Protein AF-0000000074070282 (afdb_homodimer)

InterPro domains:
  IPR000477 Reverse transcriptase domain [PF00078] (1-88)
  IPR000477 Reverse transcriptase domain [PS50878] (1-89)
  IPR043128 Reverse transcriptase/Diguanylate cyclase domain [G3DSA:3.30.70.270] (1-62)
  IPR043502 DNA/RNA polymerase superfamily [SSF56672] (2-105)

Structure (mmCIF, N/CA/C/O backbone):
data_AF-0000000074070282-model_v1
#
loop_
_entity.id
_entity.type
_entity.pdbx_description
1 polymer 'Reverse transcriptase domain-containing protein'
#
loop_
_atom_site.group_PDB
_atom_site.id
_atom_site.type_symbol
_atom_site.label_atom_id
_atom_site.label_alt_id
_atom_site.label_comp_id
_atom_site.label_asym_id
_atom_site.label_entity_id
_atom_site.label_seq_id
_atom_site.pdbx_PDB_ins_code
_atom_site.Cartn_x
_atom_site.Cartn_y
_atom_site.Cartn_z
_atom_site.occupancy
_atom_site.B_iso_or_equiv
_atom_site.auth_seq_id
_atom_site.auth_comp_id
_atom_site.auth_asym_id
_atom_site.auth_atom_id
_atom_site.pdbx_PDB_model_num
ATOM 1 N N . MET A 1 1 ? 4.207 -40.375 10.016 1 33.28 1 MET A N 1
ATOM 2 C CA . MET A 1 1 ? 5.234 -39.375 10.258 1 33.28 1 MET A CA 1
ATOM 3 C C . MET A 1 1 ? 5.164 -38.25 9.219 1 33.28 1 MET A C 1
ATOM 5 O O . MET A 1 1 ? 5.547 -37.125 9.492 1 33.28 1 MET A O 1
ATOM 9 N N . ASP A 1 2 ? 4.984 -38.656 7.871 1 38.5 2 ASP A N 1
ATOM 10 C CA . ASP A 1 2 ? 5.121 -37.812 6.688 1 38.5 2 ASP A CA 1
ATOM 11 C C . ASP A 1 2 ? 3.975 -36.812 6.594 1 38.5 2 ASP A C 1
ATOM 13 O O . ASP A 1 2 ? 4.055 -35.844 5.84 1 38.5 2 ASP A O 1
ATOM 17 N N . THR A 1 3 ? 2.803 -37.188 7.109 1 42.19 3 TH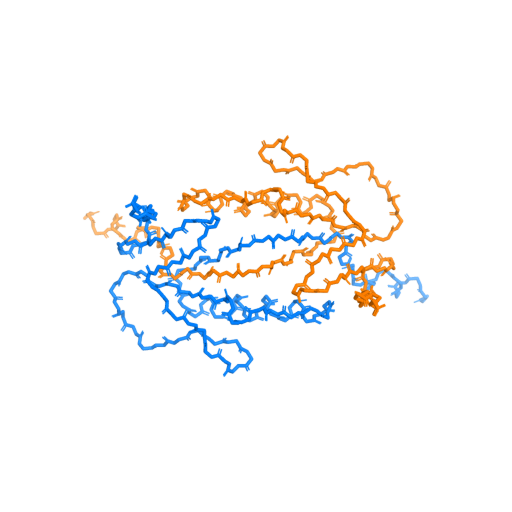R A N 1
ATOM 18 C CA . THR A 1 3 ? 1.557 -36.469 6.844 1 42.19 3 THR A CA 1
ATOM 19 C C . THR A 1 3 ? 1.577 -35.094 7.488 1 42.19 3 THR A C 1
ATOM 21 O O . THR A 1 3 ? 0.874 -34.188 7.039 1 42.19 3 THR A O 1
ATOM 24 N N . ILE A 1 4 ? 2.055 -35.062 8.789 1 41.38 4 ILE A N 1
ATOM 25 C CA . ILE A 1 4 ? 2.012 -33.875 9.602 1 41.38 4 ILE A CA 1
ATOM 26 C C . ILE A 1 4 ? 2.861 -32.781 8.953 1 41.38 4 ILE A C 1
ATOM 28 O O . ILE A 1 4 ? 2.684 -31.578 9.242 1 41.38 4 ILE A O 1
ATOM 32 N N . THR A 1 5 ? 4.066 -33.188 8.297 1 41.28 5 THR A N 1
ATOM 33 C CA . THR A 1 5 ? 5.016 -32.25 7.746 1 41.28 5 THR A CA 1
ATOM 34 C C . THR A 1 5 ? 4.363 -31.422 6.637 1 41.28 5 THR A C 1
ATOM 36 O O . THR A 1 5 ? 4.809 -30.312 6.336 1 41.28 5 THR A O 1
ATOM 39 N N . LYS A 1 6 ? 3.656 -32.125 5.758 1 41.97 6 LYS A N 1
ATOM 40 C CA . LYS A 1 6 ? 3.07 -31.438 4.602 1 41.97 6 LYS A CA 1
ATOM 41 C C . LYS A 1 6 ? 2.049 -30.391 5.035 1 41.97 6 LYS A C 1
ATOM 43 O O . LYS A 1 6 ? 1.551 -29.625 4.211 1 41.97 6 LYS A O 1
ATOM 48 N N . GLU A 1 7 ? 1.338 -30.547 6.152 1 40.44 7 GLU A N 1
ATOM 49 C CA . GLU A 1 7 ? 0.27 -29.672 6.621 1 40.44 7 GLU A CA 1
ATOM 50 C C . GLU A 1 7 ? 0.774 -28.234 6.816 1 40.44 7 GLU A C 1
ATOM 52 O O . GLU A 1 7 ? 0.029 -27.281 6.609 1 40.44 7 GLU A O 1
ATOM 57 N N . ILE A 1 8 ? 1.854 -28.156 7.785 1 40.97 8 ILE A N 1
ATOM 58 C CA . ILE A 1 8 ? 2.223 -26.812 8.203 1 40.97 8 ILE A CA 1
ATOM 59 C C . ILE A 1 8 ? 2.707 -26.016 6.988 1 40.97 8 ILE A C 1
ATOM 61 O O . ILE A 1 8 ? 3.891 -25.688 6.891 1 40.97 8 ILE A O 1
ATOM 65 N N . GLN A 1 9 ? 2.938 -26.594 5.879 1 40.31 9 GLN A N 1
ATOM 66 C CA . GLN A 1 9 ? 3.42 -25.781 4.762 1 40.31 9 GLN A CA 1
ATOM 67 C C . GLN A 1 9 ? 2.816 -24.391 4.793 1 40.31 9 GLN A C 1
ATOM 69 O O . GLN A 1 9 ? 1.594 -24.234 4.855 1 40.31 9 GLN A O 1
ATOM 74 N N . LYS A 1 10 ? 3.467 -23.469 5.465 1 47.03 10 LYS A N 1
ATOM 75 C CA . LYS A 1 10 ? 3.299 -22.031 5.598 1 47.03 10 LYS A CA 1
ATOM 76 C C . LYS A 1 10 ? 2.58 -21.438 4.387 1 47.03 10 LYS A C 1
ATOM 78 O O . LYS A 1 10 ? 2.994 -21.672 3.246 1 47.03 10 LYS A O 1
ATOM 83 N N . GLN A 1 11 ? 1.321 -21.453 4.484 1 51.38 11 GLN A N 1
ATOM 84 C CA . GLN A 1 11 ? 0.316 -21.062 3.502 1 51.38 11 GLN A CA 1
ATOM 85 C C . GLN A 1 11 ? 0.751 -19.812 2.738 1 51.38 11 GLN A C 1
ATOM 87 O O . GLN A 1 11 ? 1.01 -18.766 3.34 1 51.38 11 GLN A O 1
ATOM 92 N N . HIS A 1 12 ? 1.691 -20.016 1.828 1 59.25 12 HIS A N 1
ATOM 93 C CA . HIS A 1 12 ? 2.068 -19 0.845 1 59.25 12 HIS A CA 1
ATOM 94 C C . HIS A 1 12 ? 0.844 -18.266 0.312 1 59.25 12 HIS A C 1
ATOM 96 O O . HIS A 1 12 ? -0.248 -18.844 0.245 1 59.25 12 HIS A O 1
ATOM 102 N N . PRO A 1 13 ? 0.948 -17.016 0.299 1 62.97 13 PRO A N 1
ATOM 103 C CA . PRO A 1 13 ? -0.199 -16.281 -0.255 1 62.97 13 PRO A CA 1
ATOM 104 C C . PRO A 1 13 ? -0.722 -16.906 -1.547 1 62.97 13 PRO A C 1
ATOM 106 O O . PRO A 1 13 ? 0.045 -17.516 -2.299 1 62.97 13 PRO A O 1
ATOM 109 N N . ARG A 1 14 ? -1.925 -17.062 -1.612 1 78.81 14 ARG A N 1
ATOM 110 C CA . ARG A 1 14 ? -2.562 -17.562 -2.828 1 78.81 14 ARG A CA 1
ATOM 111 C C . ARG A 1 14 ? -3 -16.406 -3.727 1 78.81 14 ARG A C 1
ATOM 113 O O . ARG A 1 14 ? -3.236 -16.594 -4.922 1 78.81 14 ARG A O 1
ATOM 120 N N . THR A 1 15 ? -3.055 -15.234 -3.168 1 88.5 15 THR A N 1
ATOM 121 C CA . THR A 1 15 ? -3.555 -14.086 -3.914 1 88.5 15 THR A CA 1
ATOM 122 C C . THR A 1 15 ? -2.68 -12.859 -3.674 1 88.5 15 THR A C 1
ATOM 124 O O . THR A 1 15 ? -2.318 -12.562 -2.533 1 88.5 15 THR A O 1
ATOM 127 N N . LEU A 1 16 ? -2.285 -12.234 -4.742 1 91.12 16 LEU A N 1
ATOM 128 C CA . LEU A 1 16 ? -1.47 -11.023 -4.719 1 91.12 16 LEU A CA 1
ATOM 129 C C . LEU A 1 16 ? -2.203 -9.867 -5.379 1 91.12 16 LEU A C 1
ATOM 131 O O . LEU A 1 16 ? -2.795 -10.023 -6.449 1 91.12 16 LEU A O 1
ATOM 135 N N . LEU A 1 17 ? -2.246 -8.773 -4.738 1 92.25 17 LEU A N 1
ATOM 136 C CA . LEU A 1 17 ? -2.869 -7.566 -5.273 1 92.25 17 LEU A CA 1
ATOM 137 C C . LEU A 1 17 ? -1.832 -6.473 -5.5 1 92.25 17 LEU A C 1
ATOM 139 O O . LEU A 1 17 ? -0.992 -6.219 -4.633 1 92.25 17 LEU A O 1
ATOM 143 N N . PHE A 1 18 ? -1.895 -5.902 -6.652 1 92.25 18 PHE A N 1
ATOM 144 C CA . PHE A 1 18 ? -0.972 -4.844 -7.043 1 92.25 18 PHE A CA 1
ATOM 145 C C . PHE A 1 18 ? -1.718 -3.535 -7.27 1 92.25 18 PHE A C 1
ATOM 147 O O . PHE A 1 18 ? -2.73 -3.506 -7.973 1 92.25 18 PHE A O 1
ATOM 154 N N . ALA A 1 19 ? -1.33 -2.574 -6.617 1 91.38 19 ALA A N 1
ATOM 155 C CA . ALA A 1 19 ? -1.964 -1.268 -6.773 1 91.38 19 ALA A CA 1
ATOM 156 C C . ALA A 1 19 ? -0.919 -0.163 -6.902 1 91.38 19 ALA A C 1
ATOM 158 O O . ALA A 1 19 ? 0.234 -0.342 -6.5 1 91.38 19 ALA A O 1
ATOM 159 N N . ASP A 1 20 ? -1.489 0.918 -7.496 1 83.44 20 ASP A N 1
ATOM 160 C CA . ASP A 1 20 ? -0.669 2.123 -7.582 1 83.44 20 ASP A CA 1
ATOM 161 C C . ASP A 1 20 ? -0.98 3.082 -6.438 1 83.44 20 ASP A C 1
ATOM 163 O O . ASP A 1 20 ? -2.02 2.963 -5.785 1 83.44 20 ASP A O 1
ATOM 167 N N . ASP A 1 21 ? -0.158 3.928 -6.113 1 82.69 21 ASP A N 1
ATOM 168 C CA . ASP A 1 21 ? -0.312 5.016 -5.152 1 82.69 21 ASP A CA 1
ATOM 169 C C . ASP A 1 21 ? -0.845 4.5 -3.816 1 82.69 21 ASP A C 1
ATOM 171 O O . ASP A 1 21 ? -1.988 4.047 -3.732 1 82.69 21 ASP A O 1
ATOM 175 N N . VAL A 1 22 ? -0.125 4.25 -2.926 1 84.06 22 VAL A N 1
ATOM 176 C CA . VAL A 1 22 ? -0.547 3.762 -1.617 1 84.06 22 VAL A CA 1
ATOM 177 C C . VAL A 1 22 ? -0.252 4.812 -0.551 1 84.06 22 VAL A C 1
ATOM 179 O O . VAL A 1 22 ? 0.691 5.598 -0.687 1 84.06 22 VAL A O 1
ATOM 182 N N . MET A 1 23 ? -1.145 4.82 0.416 1 88.94 23 MET A N 1
ATOM 183 C CA . MET A 1 23 ? -0.959 5.734 1.538 1 88.94 23 MET A CA 1
ATOM 184 C C . MET A 1 23 ? -1.002 4.984 2.865 1 88.94 23 MET A C 1
ATOM 186 O O . MET A 1 23 ? -1.899 4.172 3.096 1 88.94 23 MET A O 1
ATOM 190 N N . LEU A 1 24 ? 0.002 5.148 3.668 1 89 24 LEU A N 1
ATOM 191 C CA . LEU A 1 24 ? 0.034 4.648 5.039 1 89 24 LEU A CA 1
ATOM 192 C C . LEU A 1 24 ? -0.052 5.793 6.039 1 89 24 LEU A C 1
ATOM 194 O O . LEU A 1 24 ? 0.562 6.844 5.84 1 89 24 LEU A O 1
ATOM 198 N N . ALA A 1 25 ? -0.875 5.625 6.953 1 89.75 25 ALA A N 1
ATOM 199 C CA . ALA A 1 25 ? -1.029 6.633 7.996 1 89.75 25 ALA A CA 1
ATOM 200 C C . ALA A 1 25 ? -0.743 6.047 9.375 1 89.75 25 ALA A C 1
ATOM 202 O O . ALA A 1 25 ? -1.125 4.91 9.664 1 89.75 25 ALA A O 1
ATOM 203 N N . SER A 1 26 ? -0.065 6.758 10.117 1 88.75 26 SER A N 1
ATOM 204 C CA . SER A 1 26 ? 0.263 6.312 11.461 1 88.75 26 SER A CA 1
ATOM 205 C C . SER A 1 26 ? 0.224 7.469 12.453 1 88.75 26 SER A C 1
ATOM 207 O O . SER A 1 26 ? 0.471 8.617 12.086 1 88.75 26 SER A O 1
ATOM 209 N N . GLU A 1 27 ? -0.022 7.129 13.672 1 84.88 27 GLU A N 1
ATOM 210 C CA . GLU A 1 27 ? -0.074 8.141 14.734 1 84.88 27 GLU A CA 1
ATOM 211 C C . GLU A 1 27 ? 1.326 8.602 15.125 1 84.88 27 GLU A C 1
ATOM 213 O O . GLU A 1 27 ? 1.5 9.711 15.633 1 84.88 27 GLU A O 1
ATOM 218 N N . SER A 1 28 ? 2.268 7.711 14.883 1 85 28 SER A N 1
ATOM 219 C CA . SER A 1 28 ? 3.641 8.055 15.234 1 85 28 SER A CA 1
ATOM 220 C C . SER A 1 28 ? 4.602 7.727 14.102 1 85 28 SER A C 1
ATOM 222 O O . SER A 1 28 ? 4.391 6.766 13.359 1 85 28 SER A O 1
ATOM 224 N N . ARG A 1 29 ? 5.621 8.492 14.086 1 87.5 29 ARG A N 1
ATOM 225 C CA . ARG A 1 29 ? 6.66 8.266 13.086 1 87.5 29 ARG A CA 1
ATOM 226 C C . ARG A 1 29 ? 7.316 6.902 13.273 1 87.5 29 ARG A C 1
ATOM 228 O O . ARG A 1 29 ? 7.617 6.215 12.297 1 87.5 29 ARG A O 1
ATOM 235 N N . ASP A 1 30 ? 7.52 6.527 14.523 1 88.81 30 ASP A N 1
ATOM 236 C CA . ASP A 1 30 ? 8.156 5.25 14.836 1 88.81 30 ASP A CA 1
ATOM 237 C C . ASP A 1 30 ? 7.324 4.082 14.305 1 88.81 30 ASP A C 1
ATOM 239 O O . ASP A 1 30 ? 7.875 3.121 13.766 1 88.81 30 ASP A O 1
ATOM 243 N N . ASP A 1 31 ? 6.062 4.242 14.492 1 90.62 31 ASP A N 1
ATOM 244 C CA . ASP A 1 31 ? 5.176 3.197 13.992 1 90.62 31 ASP A CA 1
ATOM 245 C C . ASP A 1 31 ? 5.203 3.135 12.469 1 90.62 31 ASP A C 1
ATOM 247 O O . ASP A 1 31 ? 5.199 2.049 11.891 1 90.62 31 ASP A O 1
ATOM 251 N N . LEU A 1 32 ? 5.223 4.258 11.906 1 91.88 32 LEU A N 1
ATOM 252 C CA . LEU A 1 32 ? 5.277 4.297 10.445 1 91.88 32 LEU A CA 1
ATOM 253 C C . LEU A 1 32 ? 6.598 3.721 9.938 1 91.88 32 LEU A C 1
ATOM 255 O O . LEU A 1 32 ? 6.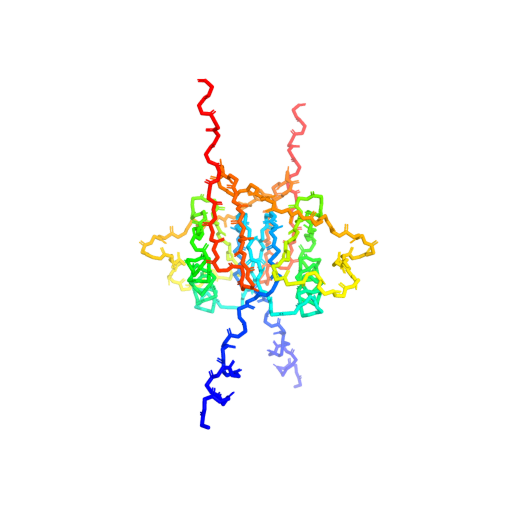621 3.008 8.93 1 91.88 32 LEU A O 1
ATOM 259 N N . GLN A 1 33 ? 7.66 3.988 10.609 1 93.81 33 GLN A N 1
ATOM 260 C CA . GLN A 1 33 ? 8.969 3.434 10.297 1 93.81 33 GLN A CA 1
ATOM 261 C C . GLN A 1 33 ? 8.938 1.907 10.281 1 93.81 33 GLN A C 1
ATOM 263 O O . GLN A 1 33 ? 9.445 1.278 9.352 1 93.81 33 GLN A O 1
ATOM 268 N N . LYS A 1 34 ? 8.281 1.358 11.25 1 94.06 34 LYS A N 1
ATOM 269 C CA . LYS A 1 34 ? 8.164 -0.094 11.344 1 94.06 34 LYS A CA 1
ATOM 270 C C . LYS A 1 34 ? 7.309 -0.651 10.211 1 94.06 34 LYS A C 1
ATOM 272 O O . LYS A 1 34 ? 7.633 -1.688 9.633 1 94.06 34 LYS A O 1
ATOM 277 N N . GLN A 1 35 ? 6.266 0.06 9.969 1 91.5 35 GLN A N 1
ATOM 278 C CA . GLN A 1 35 ? 5.336 -0.408 8.953 1 91.5 35 GLN A CA 1
ATOM 279 C C . GLN A 1 35 ? 5.992 -0.416 7.57 1 91.5 35 GLN A C 1
ATOM 281 O O . GLN A 1 35 ? 5.867 -1.389 6.824 1 91.5 35 GLN A O 1
ATOM 286 N N . VAL A 1 36 ? 6.672 0.638 7.277 1 93.38 36 VAL A N 1
ATOM 287 C CA . VAL A 1 36 ? 7.266 0.74 5.949 1 93.38 36 VAL A CA 1
ATOM 288 C C . VAL A 1 36 ? 8.398 -0.277 5.809 1 93.38 36 VAL A C 1
ATOM 290 O O . VAL A 1 36 ? 8.586 -0.862 4.742 1 93.38 36 VAL A O 1
ATOM 293 N N . GLN A 1 37 ? 9.109 -0.508 6.871 1 94.75 37 GLN A N 1
ATOM 294 C CA . GLN A 1 37 ? 10.156 -1.523 6.828 1 94.75 37 GLN A CA 1
ATOM 295 C C . GLN A 1 37 ? 9.562 -2.916 6.637 1 94.75 37 GLN A C 1
ATOM 297 O O . GLN A 1 37 ? 10.094 -3.723 5.867 1 94.75 37 GLN A O 1
ATOM 302 N N . SER A 1 38 ? 8.516 -3.152 7.352 1 92.5 38 SER A N 1
ATOM 303 C CA . SER A 1 38 ? 7.828 -4.43 7.199 1 92.5 38 SER A CA 1
ATOM 304 C C . SER A 1 38 ? 7.332 -4.621 5.77 1 92.5 38 SER A C 1
ATOM 306 O O . SER A 1 38 ? 7.41 -5.727 5.227 1 92.5 38 SER A O 1
ATOM 308 N N . TRP A 1 39 ? 6.816 -3.561 5.309 1 89.62 39 TRP A N 1
ATOM 309 C CA . TRP A 1 39 ? 6.344 -3.604 3.93 1 89.62 39 TRP A CA 1
ATOM 310 C C . TRP A 1 39 ? 7.492 -3.906 2.973 1 89.62 39 TRP A C 1
ATOM 312 O O . TRP A 1 39 ? 7.367 -4.77 2.1 1 89.62 39 TRP A O 1
ATOM 322 N N . ARG A 1 40 ? 8.547 -3.246 3.102 1 92.88 40 ARG A N 1
ATOM 323 C CA . ARG A 1 40 ? 9.742 -3.484 2.295 1 92.88 40 ARG A CA 1
ATOM 324 C C . ARG A 1 40 ? 10.18 -4.941 2.385 1 92.88 40 ARG A C 1
ATOM 326 O O . ARG A 1 40 ? 10.477 -5.57 1.366 1 92.88 40 ARG A O 1
ATOM 333 N N . ASP A 1 41 ? 10.172 -5.535 3.555 1 93.12 41 ASP A N 1
ATOM 334 C CA . ASP A 1 41 ? 10.586 -6.918 3.773 1 93.12 41 ASP A CA 1
ATOM 335 C C . ASP A 1 41 ? 9.641 -7.891 3.066 1 93.12 41 ASP A C 1
ATOM 337 O O . ASP A 1 41 ? 10.086 -8.898 2.514 1 93.12 41 ASP A O 1
ATOM 341 N N . ARG A 1 42 ? 8.398 -7.562 3.115 1 87.12 42 ARG A N 1
ATOM 342 C CA . ARG A 1 42 ? 7.406 -8.414 2.463 1 87.12 42 ARG A CA 1
ATOM 343 C C . ARG A 1 42 ? 7.594 -8.406 0.949 1 87.12 42 ARG A C 1
ATOM 345 O O . ARG A 1 42 ? 7.516 -9.461 0.307 1 87.12 42 ARG A O 1
ATOM 352 N N . LEU A 1 43 ? 7.82 -7.238 0.394 1 89.38 43 LEU A N 1
ATOM 353 C CA . LEU A 1 43 ? 8.094 -7.141 -1.035 1 89.38 43 LEU A CA 1
ATOM 354 C C . LEU A 1 43 ? 9.297 -7.996 -1.417 1 89.38 43 LEU A C 1
ATOM 356 O O . LEU A 1 43 ? 9.273 -8.695 -2.43 1 89.38 43 LEU A O 1
ATOM 360 N N . GLN A 1 44 ? 10.266 -7.922 -0.56 1 89.31 44 GLN A N 1
ATOM 361 C CA . GLN A 1 44 ? 11.5 -8.664 -0.808 1 89.31 44 GLN A CA 1
ATOM 362 C C . GLN A 1 44 ? 11.25 -10.164 -0.808 1 89.31 44 GLN A C 1
ATOM 364 O O . GLN A 1 44 ? 11.883 -10.906 -1.559 1 89.31 44 GLN A O 1
ATOM 369 N N . GLN A 1 45 ? 10.344 -10.633 0.001 1 86.81 45 GLN A N 1
ATOM 370 C CA . GLN A 1 45 ? 9.992 -12.047 0.049 1 86.81 45 GLN A CA 1
ATOM 371 C C . GLN A 1 45 ? 9.5 -12.539 -1.309 1 86.81 45 GLN A C 1
ATOM 373 O O . GLN A 1 45 ? 9.688 -13.711 -1.656 1 86.81 45 GLN A O 1
ATOM 378 N N . TYR A 1 46 ? 8.984 -11.602 -2.027 1 85.62 46 TYR A N 1
ATOM 379 C CA . TYR A 1 46 ? 8.453 -11.961 -3.338 1 85.62 46 TYR A CA 1
ATOM 380 C C . TYR A 1 46 ? 9.398 -11.516 -4.449 1 85.62 46 TYR A C 1
ATOM 382 O O . TYR A 1 46 ? 9.023 -11.523 -5.625 1 85.62 46 TYR A O 1
ATOM 390 N N . GLY A 1 47 ? 10.555 -11.031 -4.027 1 87 47 GLY A N 1
ATOM 391 C CA . GLY A 1 47 ? 11.555 -10.578 -4.988 1 87 47 GLY A CA 1
ATOM 392 C C . GLY A 1 47 ? 11.25 -9.203 -5.555 1 87 47 GLY A C 1
ATOM 393 O O . GLY A 1 47 ? 11.758 -8.844 -6.621 1 87 47 GLY A O 1
ATOM 394 N N . LEU A 1 48 ? 10.383 -8.57 -4.934 1 89.5 48 LEU A N 1
ATOM 395 C CA . LEU A 1 48 ? 10.031 -7.215 -5.336 1 89.5 48 LEU A CA 1
ATOM 396 C C . LEU A 1 48 ? 10.781 -6.188 -4.5 1 89.5 48 LEU A C 1
ATOM 398 O O . LEU A 1 48 ? 11.398 -6.531 -3.488 1 89.5 48 LEU A O 1
ATOM 402 N N . ARG A 1 49 ? 10.812 -5.004 -5.059 1 90.38 49 ARG A N 1
ATOM 403 C CA . ARG A 1 49 ? 11.508 -3.926 -4.359 1 90.38 49 ARG A CA 1
ATOM 404 C C . ARG A 1 49 ? 10.594 -2.723 -4.168 1 90.38 49 ARG A C 1
ATOM 406 O O . ARG A 1 49 ? 9.742 -2.439 -5.016 1 90.38 49 ARG A O 1
ATOM 413 N N . LEU A 1 50 ? 10.797 -2.102 -3.061 1 92.06 50 LEU A N 1
ATOM 414 C CA . LEU A 1 50 ? 10.094 -0.846 -2.824 1 92.06 50 LEU A CA 1
ATOM 415 C C . LEU A 1 50 ? 10.734 0.295 -3.605 1 92.06 50 LEU A C 1
ATOM 417 O O . LEU A 1 50 ? 11.961 0.417 -3.639 1 92.06 50 LEU A O 1
ATOM 421 N N . ASN A 1 51 ? 9.938 1.103 -4.336 1 90.62 51 ASN A N 1
ATOM 422 C CA . ASN A 1 51 ? 10.453 2.279 -5.031 1 90.62 51 ASN A CA 1
ATOM 423 C C . ASN A 1 51 ? 10.719 3.43 -4.062 1 90.62 51 ASN A C 1
ATOM 425 O O . ASN A 1 51 ? 9.898 4.34 -3.932 1 90.62 51 ASN A O 1
ATOM 429 N N . ILE A 1 52 ? 11.789 3.441 -3.451 1 92.31 52 ILE A N 1
ATOM 430 C CA . ILE A 1 52 ? 12.141 4.395 -2.404 1 92.31 52 ILE A CA 1
ATOM 431 C C . ILE A 1 52 ? 12.148 5.809 -2.977 1 92.31 52 ILE A C 1
ATOM 433 O O . ILE A 1 52 ? 11.734 6.758 -2.307 1 92.31 52 ILE A O 1
ATOM 437 N N . SER A 1 53 ? 12.602 5.914 -4.199 1 90.25 53 SER A N 1
ATOM 438 C CA . SER A 1 53 ? 12.703 7.223 -4.832 1 90.25 53 SER A CA 1
ATOM 439 C C . SER A 1 53 ? 11.328 7.859 -5.016 1 90.25 53 SER A C 1
ATOM 441 O O . SER A 1 53 ? 11.211 9.078 -5.105 1 90.25 53 SER A O 1
ATOM 443 N N . LYS A 1 54 ? 10.328 7 -5.031 1 90.75 54 LYS A N 1
ATOM 444 C CA . LYS A 1 54 ? 8.977 7.512 -5.234 1 90.75 54 LYS A CA 1
ATOM 445 C C . LYS A 1 54 ? 8.164 7.453 -3.943 1 90.75 54 LYS A C 1
ATOM 447 O O . LYS A 1 54 ? 6.973 7.766 -3.938 1 90.75 54 LYS A O 1
ATOM 452 N N . THR A 1 55 ? 8.789 6.996 -2.902 1 93.75 55 THR A N 1
ATOM 453 C CA . THR A 1 55 ? 8.133 6.934 -1.603 1 93.75 55 THR A CA 1
ATOM 454 C C . THR A 1 55 ? 8.461 8.164 -0.768 1 93.75 55 THR A C 1
ATOM 456 O O . THR A 1 55 ? 9.633 8.477 -0.54 1 93.75 55 THR A O 1
ATOM 459 N N . GLU A 1 56 ? 7.477 8.844 -0.407 1 93.88 56 GLU A N 1
ATOM 460 C CA . GLU A 1 56 ? 7.621 10.07 0.379 1 93.88 56 GLU A CA 1
ATOM 461 C C . GLU A 1 56 ? 6.684 10.062 1.581 1 93.88 56 GLU A C 1
ATOM 463 O O . GLU A 1 56 ? 5.723 9.289 1.625 1 93.88 56 GLU A O 1
ATOM 468 N N . TYR A 1 57 ? 7.008 10.883 2.553 1 93.06 57 TYR A N 1
ATOM 469 C CA . TYR A 1 57 ? 6.117 10.953 3.705 1 93.06 57 TYR A CA 1
ATOM 470 C C . TYR A 1 57 ? 5.91 12.391 4.156 1 93.06 57 TYR A C 1
ATOM 472 O O . TYR A 1 57 ? 6.707 13.273 3.824 1 93.06 57 TYR A O 1
ATOM 480 N N . MET A 1 58 ? 4.824 12.578 4.828 1 90.69 58 MET A N 1
ATOM 481 C CA . MET A 1 58 ? 4.422 13.883 5.348 1 90.69 58 MET A CA 1
ATOM 482 C C . MET A 1 58 ? 4.062 13.789 6.828 1 90.69 58 MET A C 1
ATOM 484 O O . MET A 1 58 ? 3.49 12.797 7.273 1 90.69 58 MET A O 1
ATOM 488 N N . GLU A 1 59 ? 4.371 14.781 7.531 1 87.75 59 GLU A N 1
ATOM 489 C CA . GLU A 1 59 ? 4.031 14.859 8.945 1 87.75 59 GLU A CA 1
ATOM 490 C C . GLU A 1 59 ? 3.18 16.094 9.242 1 87.75 59 GLU A C 1
ATOM 492 O O . GLU A 1 59 ? 3.457 17.188 8.734 1 87.75 59 GLU A O 1
ATOM 497 N N . CYS A 1 60 ? 2.176 15.805 10.008 1 82.38 60 CYS A N 1
ATOM 498 C CA . CYS A 1 60 ? 1.297 16.891 10.406 1 82.38 60 CYS A CA 1
ATOM 499 C C . CYS A 1 60 ? 1.497 17.25 11.875 1 82.38 60 CYS A C 1
ATOM 501 O O . CYS A 1 60 ? 1.933 16.406 12.664 1 82.38 60 CYS A O 1
ATOM 503 N N . GLY A 1 61 ? 1.042 18.453 12.258 1 74.44 61 GLY A N 1
ATOM 504 C CA . GLY A 1 61 ? 1.12 18.891 13.641 1 74.44 61 GLY A CA 1
ATOM 505 C C . GLY A 1 61 ? 2.434 19.578 13.977 1 74.44 61 GLY A C 1
ATOM 506 O O . GLY A 1 61 ? 3.215 19.906 13.078 1 74.44 61 GLY A O 1
ATOM 507 N N . PRO A 1 62 ? 2.572 19.891 15.305 1 67.44 62 PRO A N 1
ATOM 508 C CA . PRO A 1 62 ? 3.773 20.609 15.727 1 67.44 62 PRO A CA 1
ATOM 509 C C . PRO A 1 62 ? 5.055 19.828 15.477 1 67.44 62 PRO A C 1
ATOM 511 O O . PRO A 1 62 ? 5.055 18.594 15.555 1 67.44 62 PRO A O 1
ATOM 514 N N . ARG A 1 63 ? 5.898 20.422 14.586 1 60.75 63 ARG A N 1
ATOM 515 C CA . ARG A 1 63 ? 7.18 19.797 14.289 1 60.75 63 ARG A CA 1
ATOM 516 C C . ARG A 1 63 ? 7.863 19.312 15.562 1 60.75 63 ARG A C 1
ATOM 518 O O . ARG A 1 63 ? 8.148 20.109 16.469 1 60.75 63 ARG A O 1
ATOM 525 N N . ILE A 1 64 ? 7.309 18.328 16.125 1 58.12 64 ILE A N 1
ATOM 526 C CA . ILE A 1 64 ? 8.016 17.938 17.328 1 58.12 64 ILE A CA 1
ATOM 527 C C . ILE A 1 64 ? 9.453 17.562 17 1 58.12 64 ILE A C 1
ATOM 529 O O . ILE A 1 64 ? 10.398 18.094 17.594 1 58.12 64 ILE A O 1
ATOM 533 N N . GLU A 1 65 ? 9.727 16.172 17.172 1 59.34 65 GLU A N 1
ATOM 534 C CA . GLU A 1 65 ? 11.047 15.57 17.328 1 59.34 65 GLU A CA 1
ATOM 535 C C . GLU A 1 65 ? 11.719 15.352 15.977 1 59.34 65 GLU A C 1
ATOM 537 O O . GLU A 1 65 ? 11.039 15.227 14.953 1 59.34 65 GLU A O 1
ATOM 542 N N . ASP A 1 66 ? 12.945 15.57 16.031 1 65.94 66 ASP A N 1
ATOM 543 C CA . ASP A 1 66 ? 13.969 15.25 15.039 1 65.94 66 ASP A CA 1
ATOM 544 C C . ASP A 1 66 ? 13.875 13.789 14.602 1 65.94 66 ASP A C 1
ATOM 546 O O . ASP A 1 66 ? 13.594 12.906 15.414 1 65.94 66 ASP A O 1
ATOM 550 N N . GLY A 1 67 ? 13.57 13.516 13.484 1 81.12 67 GLY A N 1
ATOM 551 C CA . GLY A 1 67 ? 13.664 12.172 12.938 1 81.12 67 GLY A CA 1
ATOM 552 C C . GLY A 1 67 ? 13.148 12.062 11.516 1 81.12 67 GLY A C 1
ATOM 553 O O . GLY A 1 67 ? 12.562 13.016 10.992 1 81.12 67 GLY A O 1
ATOM 554 N N . SER A 1 68 ? 13.594 11.125 10.906 1 89.44 68 SER A N 1
ATOM 555 C CA . SER A 1 68 ? 13.195 10.797 9.539 1 89.44 68 SER A CA 1
ATOM 556 C C . SER A 1 68 ? 12.82 9.328 9.406 1 89.44 68 SER A C 1
ATOM 558 O O . SER A 1 68 ? 13.039 8.539 10.336 1 89.44 68 SER A O 1
ATOM 560 N N . ILE A 1 69 ? 12.078 9.078 8.523 1 93.38 69 ILE A N 1
ATOM 561 C CA . ILE A 1 69 ? 11.766 7.695 8.195 1 93.38 69 ILE A CA 1
ATOM 562 C C . ILE A 1 69 ? 12.812 7.145 7.223 1 93.38 69 ILE A C 1
ATOM 564 O O . ILE A 1 69 ? 13.172 7.812 6.246 1 93.38 69 ILE A O 1
ATOM 568 N N . ARG A 1 70 ? 13.32 5.996 7.57 1 95.12 70 ARG A N 1
ATOM 569 C CA . ARG A 1 70 ? 14.352 5.379 6.734 1 95.12 70 ARG A CA 1
ATOM 570 C C . ARG A 1 70 ? 13.938 3.975 6.312 1 95.12 70 ARG A C 1
ATOM 572 O O . ARG A 1 70 ? 13.297 3.252 7.078 1 95.12 70 ARG A O 1
ATOM 579 N N . VAL A 1 71 ? 14.281 3.627 5.047 1 94.81 71 VAL A N 1
ATOM 580 C CA . VAL A 1 71 ? 14.133 2.266 4.543 1 94.81 71 VAL A CA 1
ATOM 581 C C . VAL A 1 71 ? 15.492 1.712 4.133 1 94.81 71 VAL A C 1
ATOM 583 O O . VAL A 1 71 ? 16.203 2.318 3.322 1 94.81 71 VAL A O 1
ATOM 586 N N . ASP A 1 72 ? 15.984 0.418 4.422 1 91.88 72 ASP A N 1
ATOM 587 C CA . ASP A 1 72 ? 17.281 -0.204 4.145 1 91.88 72 ASP A CA 1
ATOM 588 C C . ASP A 1 72 ? 18.422 0.795 4.32 1 91.88 72 ASP A C 1
ATOM 590 O O . ASP A 1 72 ? 19.312 0.88 3.477 1 91.88 72 ASP A O 1
ATOM 594 N N . ASP A 1 73 ? 18.328 1.953 5.023 1 89.5 73 ASP A N 1
ATOM 595 C CA . ASP A 1 73 ? 19.328 2.959 5.359 1 89.5 73 ASP A CA 1
ATOM 596 C C . ASP A 1 73 ? 19.172 4.203 4.488 1 89.5 73 ASP A C 1
ATOM 598 O O . ASP A 1 73 ? 20.078 5.031 4.41 1 89.5 73 ASP A O 1
ATOM 602 N N . THR A 1 74 ? 18.203 4.195 3.781 1 94.44 74 THR A N 1
ATOM 603 C CA . THR A 1 74 ? 17.906 5.363 2.963 1 94.44 74 THR A CA 1
ATOM 604 C C . THR A 1 74 ? 16.766 6.184 3.588 1 94.44 74 THR A C 1
ATOM 606 O O . THR A 1 74 ? 15.711 5.645 3.91 1 94.44 74 THR A O 1
ATOM 609 N N . GLU A 1 75 ? 17.078 7.41 3.719 1 94.94 75 GLU A N 1
ATOM 610 C CA . GLU A 1 75 ? 16.062 8.297 4.285 1 94.94 75 GLU A CA 1
ATOM 611 C C . GLU A 1 75 ? 15.008 8.672 3.244 1 94.94 75 GLU A C 1
ATOM 613 O O . GLU A 1 75 ? 15.344 9.016 2.109 1 94.94 75 GLU A O 1
ATOM 618 N N . LEU A 1 76 ? 13.797 8.578 3.66 1 95.12 76 LEU A N 1
ATOM 619 C CA . LEU A 1 76 ? 12.711 8.961 2.76 1 95.12 76 LEU A CA 1
ATOM 620 C C . LEU A 1 76 ? 12.578 10.477 2.693 1 95.12 76 LEU A C 1
ATOM 622 O O . LEU A 1 76 ? 12.906 11.18 3.656 1 95.12 76 LEU A O 1
ATOM 626 N N . ASN A 1 77 ? 12.102 10.938 1.543 1 93.62 77 ASN A N 1
ATOM 627 C CA . ASN A 1 77 ? 11.875 12.367 1.382 1 93.62 77 ASN A CA 1
ATOM 628 C C . ASN A 1 77 ? 10.656 12.836 2.172 1 93.62 77 ASN A C 1
ATOM 630 O O . ASN A 1 77 ? 9.578 12.25 2.064 1 93.62 77 ASN A O 1
ATOM 634 N N . LYS A 1 78 ? 10.875 13.812 2.975 1 92.5 78 LYS A N 1
ATOM 635 C CA . LYS A 1 78 ? 9.758 14.469 3.646 1 92.5 78 LYS A CA 1
ATOM 636 C C . LYS A 1 78 ? 9.18 15.594 2.787 1 92.5 78 LYS A C 1
ATOM 638 O O . LYS A 1 78 ? 9.906 16.484 2.342 1 92.5 78 LYS A O 1
ATOM 643 N N . VAL A 1 79 ? 7.934 15.523 2.58 1 91.5 79 VAL A N 1
ATOM 644 C CA . VAL A 1 79 ? 7.309 16.516 1.711 1 91.5 79 VAL A CA 1
ATOM 645 C C . VAL A 1 79 ? 6.121 17.156 2.426 1 91.5 79 VAL A C 1
ATOM 647 O O . VAL A 1 79 ? 5.656 16.641 3.447 1 91.5 79 VAL A O 1
ATOM 650 N N . ASN A 1 80 ? 5.707 18.312 1.915 1 89.06 80 ASN A N 1
ATOM 651 C CA . ASN A 1 80 ? 4.516 18.984 2.438 1 89.06 80 ASN A CA 1
ATOM 652 C C . ASN A 1 80 ? 3.334 18.844 1.481 1 89.06 80 ASN A C 1
ATOM 654 O O . ASN A 1 80 ? 2.199 19.156 1.841 1 89.06 80 ASN A O 1
ATOM 658 N N . ARG A 1 81 ? 3.795 18.391 0.288 1 89.44 81 ARG A N 1
ATOM 659 C CA . ARG A 1 81 ? 2.791 18.125 -0.736 1 89.44 81 ARG A CA 1
ATOM 660 C C . ARG A 1 81 ? 3.182 16.906 -1.579 1 89.44 81 ARG A C 1
ATOM 662 O O . ARG A 1 81 ? 4.359 16.703 -1.882 1 89.44 81 ARG A O 1
ATOM 669 N N . PHE A 1 82 ? 2.193 16.172 -1.957 1 87.12 82 PHE A N 1
ATOM 670 C CA . PHE A 1 82 ? 2.473 15 -2.773 1 87.12 82 PHE A CA 1
ATOM 671 C C . PHE A 1 82 ? 1.462 14.883 -3.908 1 87.12 82 PHE A C 1
ATOM 673 O O . PHE A 1 82 ? 0.318 15.32 -3.777 1 87.12 82 PHE A O 1
ATOM 680 N N . LYS A 1 83 ? 2.064 14.359 -4.934 1 86.31 83 LYS A N 1
ATOM 681 C CA . LYS A 1 83 ? 1.183 14.117 -6.074 1 86.31 83 LYS A CA 1
ATOM 682 C C . LYS A 1 83 ? 0.436 12.797 -5.926 1 86.31 83 LYS A C 1
ATOM 684 O O . LYS A 1 83 ? 1.055 11.75 -5.75 1 86.31 83 LYS A O 1
ATOM 689 N N . TYR A 1 84 ? -0.774 12.906 -5.961 1 86.69 84 TYR A N 1
ATOM 690 C CA . TYR A 1 84 ? -1.623 11.719 -5.848 1 86.69 84 TYR A CA 1
ATOM 691 C C . TYR A 1 84 ? -2.682 11.703 -6.941 1 86.69 84 TYR A C 1
ATOM 693 O O . TYR A 1 84 ? -3.445 12.656 -7.094 1 86.69 84 TYR A O 1
ATOM 701 N N . LEU A 1 85 ? -2.713 10.703 -7.715 1 85.44 85 LEU A N 1
ATOM 702 C CA . LEU A 1 85 ? -3.662 10.5 -8.805 1 85.44 85 LEU A CA 1
ATOM 703 C C . LEU A 1 85 ? -3.789 11.75 -9.656 1 85.44 85 LEU A C 1
ATOM 705 O O . LEU A 1 85 ? -4.898 12.156 -10.016 1 85.44 85 LEU A O 1
ATOM 709 N N . GLY A 1 86 ? -2.789 12.438 -9.859 1 81.62 86 GLY A N 1
ATOM 710 C CA . GLY A 1 86 ? -2.734 13.562 -10.781 1 81.62 86 GLY A CA 1
ATOM 711 C C . GLY A 1 86 ? -2.922 14.906 -10.102 1 81.62 86 GLY A C 1
ATOM 712 O O . GLY A 1 86 ? -2.881 15.953 -10.75 1 81.62 86 GLY A O 1
ATOM 713 N N . SER A 1 87 ? -3.145 14.891 -8.875 1 86.69 87 SER A N 1
ATOM 714 C CA . SER A 1 87 ? -3.307 16.141 -8.133 1 86.69 87 SER A CA 1
ATOM 715 C C . SER A 1 87 ? -2.293 16.234 -7 1 86.69 87 SER A C 1
ATOM 717 O O . SER A 1 87 ? -1.818 15.227 -6.492 1 86.69 87 SER A O 1
ATOM 719 N N . LYS A 1 88 ? -2.008 17.5 -6.75 1 89.56 88 LYS A N 1
ATOM 720 C CA . LYS A 1 88 ? -1.151 17.719 -5.586 1 89.56 88 LYS A CA 1
ATOM 721 C C . LYS A 1 88 ? -1.98 17.859 -4.312 1 89.56 88 LYS A C 1
ATOM 723 O O . LYS A 1 88 ? -2.924 18.656 -4.266 1 89.56 88 LYS A O 1
ATOM 728 N N . VAL A 1 89 ? -1.659 17.078 -3.391 1 89.12 89 VAL A N 1
ATOM 729 C CA . VAL A 1 89 ? -2.445 17.047 -2.162 1 89.12 89 VAL A CA 1
ATOM 730 C C . VAL A 1 89 ? -1.568 17.438 -0.976 1 89.12 89 VAL A C 1
ATOM 732 O O . VAL A 1 89 ? -0.392 17.062 -0.918 1 89.12 89 VAL A O 1
ATOM 735 N N . THR A 1 90 ? -2.107 18.219 -0.151 1 88.75 90 THR A N 1
ATOM 736 C CA . THR A 1 90 ? -1.444 18.594 1.093 1 88.75 90 THR A CA 1
ATOM 737 C C . THR A 1 90 ? -2.375 18.375 2.285 1 88.75 90 THR A C 1
ATOM 739 O O . THR A 1 90 ? -3.59 18.547 2.166 1 88.75 90 THR A O 1
ATOM 742 N N . PHE A 1 91 ? -1.798 17.859 3.27 1 86 91 PHE A N 1
ATOM 743 C CA . PHE A 1 91 ? -2.549 17.688 4.508 1 86 91 PHE A CA 1
ATOM 744 C C . PHE A 1 91 ? -2.045 18.656 5.574 1 86 91 PHE A C 1
ATOM 746 O O . PHE A 1 91 ? -0.838 18.766 5.797 1 86 91 PHE A O 1
ATOM 753 N N . THR A 1 92 ? -2.998 19.438 6.004 1 78.19 92 THR A N 1
ATOM 754 C CA . THR A 1 92 ? -2.635 20.453 6.988 1 78.19 92 THR A CA 1
ATOM 755 C C . THR A 1 92 ? -3.389 20.234 8.297 1 78.19 92 THR A C 1
ATOM 757 O O . THR A 1 92 ? -4.289 19.391 8.367 1 78.19 92 THR A O 1
ATOM 760 N N . GLY A 1 93 ? -2.83 20.875 9.258 1 75.94 93 GLY A N 1
ATOM 761 C CA . GLY A 1 93 ? -3.484 20.781 10.555 1 75.94 93 GLY A CA 1
ATOM 762 C C . GLY A 1 93 ? -2.779 19.859 11.523 1 75.94 93 GLY A C 1
ATOM 763 O O . GLY A 1 93 ? -1.878 19.109 11.125 1 75.94 93 GLY A O 1
ATOM 764 N N . ALA A 1 94 ? -3.205 19.844 12.742 1 72 94 ALA A N 1
ATOM 765 C CA . ALA A 1 94 ? -2.568 19.078 13.812 1 72 94 ALA A CA 1
ATOM 766 C C . ALA A 1 94 ? -2.748 17.578 13.594 1 72 94 ALA A C 1
ATOM 768 O O . ALA A 1 94 ? -1.889 16.781 13.969 1 72 94 ALA A O 1
ATOM 769 N N . SER A 1 95 ? -3.783 17.203 12.898 1 73.75 95 SER A N 1
ATOM 770 C CA . SER A 1 95 ? -4.078 15.789 12.719 1 73.75 95 SER A CA 1
ATOM 771 C C . SER A 1 95 ? -4.043 15.398 11.242 1 73.75 95 SER A C 1
ATOM 773 O O . SER A 1 95 ? -4.543 14.344 10.859 1 73.75 95 SER A O 1
ATOM 775 N N . CYS A 1 96 ? -3.5 16.188 10.438 1 74.69 96 CYS A N 1
ATOM 776 C CA . CYS A 1 96 ? -3.473 15.953 8.992 1 74.69 96 CYS A CA 1
ATOM 777 C C . CYS A 1 96 ? -4.883 15.781 8.445 1 74.69 96 CYS A C 1
ATOM 779 O O . CYS A 1 96 ? -5.094 15.016 7.5 1 74.69 96 CYS A O 1
ATOM 781 N N . GLY A 1 97 ? -5.82 16.156 9.109 1 72.56 97 GLY A N 1
ATOM 782 C CA . GLY A 1 97 ? -7.207 15.938 8.742 1 72.56 97 GLY A CA 1
ATOM 783 C C . GLY A 1 97 ? -7.688 16.859 7.633 1 72.56 97 GLY A C 1
ATOM 784 O O . GLY A 1 97 ? -8.734 16.609 7.035 1 72.56 97 GLY A O 1
ATOM 785 N N . GLU A 1 98 ? -6.895 17.828 7.355 1 76.31 98 GLU A N 1
ATOM 786 C CA . GLU A 1 98 ? -7.32 18.781 6.34 1 76.31 98 GLU A CA 1
ATOM 787 C C . GLU A 1 98 ? -6.57 18.562 5.027 1 76.31 98 GLU A C 1
ATOM 789 O O . GLU A 1 98 ? -5.379 18.859 4.934 1 76.31 98 GLU A O 1
ATOM 794 N N . ARG A 1 99 ? -7.336 17.969 4.164 1 80.81 99 ARG A N 1
ATOM 795 C CA . ARG A 1 99 ? -6.773 17.75 2.832 1 80.81 99 ARG A CA 1
ATOM 796 C C . ARG A 1 99 ? -6.973 18.984 1.95 1 80.81 99 ARG A C 1
ATOM 798 O O . ARG A 1 99 ? -8.055 19.562 1.924 1 80.81 99 ARG A O 1
ATOM 805 N N . LYS A 1 100 ? -5.941 19.453 1.329 1 83.5 100 LYS A N 1
ATOM 806 C CA . LYS A 1 100 ? -6.02 20.516 0.34 1 83.5 100 LYS A CA 1
ATOM 807 C C . LYS A 1 100 ? -5.5 20.047 -1.018 1 83.5 100 LYS A C 1
ATOM 809 O O . LYS A 1 100 ? -4.473 19.375 -1.096 1 83.5 100 LYS A O 1
ATOM 814 N N . ILE A 1 101 ? -6.363 20.141 -2.031 1 77.25 101 ILE A N 1
ATOM 815 C CA . ILE A 1 101 ? -5.973 19.797 -3.393 1 77.25 101 ILE A CA 1
ATOM 816 C C . ILE A 1 101 ? -5.52 21.047 -4.141 1 77.25 101 ILE A C 1
ATOM 818 O O . ILE A 1 101 ? -6.238 22.047 -4.172 1 77.25 101 ILE A O 1
ATOM 822 N N . LEU A 1 102 ? -4.285 21 -4.453 1 72 102 LEU A N 1
ATOM 823 C CA . LEU A 1 102 ? -3.799 22.109 -5.246 1 72 102 LEU A CA 1
ATOM 824 C C . LEU A 1 102 ? -3.969 21.844 -6.734 1 72 102 LEU A C 1
ATOM 826 O O . LEU A 1 102 ? -3.484 20.828 -7.246 1 72 102 LEU A O 1
ATOM 830 N N . LEU A 1 103 ? -5.074 22.344 -7.305 1 61.41 103 LEU A N 1
ATOM 831 C CA . LEU A 1 103 ? -5.305 22.25 -8.742 1 61.41 103 LEU A CA 1
ATOM 832 C C . LEU A 1 103 ? -4.238 23.016 -9.516 1 61.41 103 LEU A C 1
ATOM 834 O O . LEU A 1 103 ? -3.701 24 -9.016 1 61.41 103 LEU A O 1
ATOM 838 N N . PRO A 1 104 ? -3.6 22.141 -10.469 1 59.19 104 PRO A N 1
ATOM 839 C CA . PRO A 1 104 ? -2.668 22.922 -11.289 1 59.19 104 PRO A CA 1
ATOM 840 C C . PRO A 1 104 ? -3.221 24.297 -11.656 1 59.19 104 PRO A C 1
ATOM 842 O O . PRO A 1 104 ? -4.43 24.453 -11.852 1 59.19 104 PRO A O 1
ATOM 845 N N . LYS A 1 105 ? -2.602 25.469 -11.203 1 53 105 LYS A N 1
ATOM 846 C CA . LYS A 1 105 ? -2.98 26.781 -11.711 1 53 105 LYS A CA 1
ATOM 847 C C . LYS A 1 105 ? -3.328 26.719 -13.195 1 53 105 LYS A C 1
ATOM 849 O O . LYS A 1 105 ? -2.598 26.109 -13.984 1 53 105 LYS A O 1
ATOM 854 N N . PRO A 1 106 ? -4.641 26.922 -13.508 1 52.06 106 PRO A N 1
ATOM 855 C CA . PRO A 1 106 ? -4.844 27.078 -14.953 1 52.06 106 PRO A CA 1
ATOM 856 C C . PRO A 1 106 ? -3.707 27.859 -15.625 1 52.06 106 PRO A C 1
ATOM 858 O O . PRO A 1 106 ? -3.258 28.875 -15.109 1 52.06 106 PRO A O 1
ATOM 861 N N . LEU A 1 107 ? -2.975 27.141 -16.375 1 40.88 107 LEU A N 1
ATOM 862 C CA . LEU A 1 107 ? -2.178 27.953 -17.297 1 40.88 107 LEU A CA 1
ATOM 863 C C . LEU A 1 107 ? -3.064 28.906 -18.078 1 40.88 107 LEU A C 1
ATOM 865 O O . LEU A 1 107 ? -4.117 28.516 -18.594 1 40.88 107 LEU A O 1
ATOM 869 N N . MET B 1 1 ? -13.875 18.297 34.688 1 33.28 1 MET B N 1
ATOM 870 C CA . MET B 1 1 ? -14.719 17.453 33.844 1 33.28 1 MET B CA 1
ATOM 871 C C . MET B 1 1 ? -14.25 17.469 32.406 1 33.28 1 MET B C 1
ATOM 873 O O . MET B 1 1 ? -14.523 16.531 31.656 1 33.28 1 MET B O 1
ATOM 877 N N . ASP B 1 2 ? -13.844 18.719 31.875 1 38.19 2 ASP B N 1
ATOM 878 C CA . ASP B 1 2 ? -13.531 19.047 30.484 1 38.19 2 ASP B CA 1
ATOM 879 C C . ASP B 1 2 ? -12.242 18.359 30.031 1 38.19 2 ASP B C 1
ATOM 881 O O . ASP B 1 2 ? -11.852 18.453 28.875 1 38.19 2 ASP B O 1
ATOM 885 N N . THR B 1 3 ? -11.375 18 30.984 1 42.28 3 THR B N 1
ATOM 886 C CA . THR B 1 3 ? -10.016 17.578 30.672 1 42.28 3 THR B CA 1
ATOM 887 C C . THR B 1 3 ? -10.016 16.234 29.953 1 42.28 3 THR B C 1
ATOM 889 O O . THR B 1 3 ? -9.062 15.906 29.25 1 42.28 3 THR B O 1
ATOM 892 N N . ILE B 1 4 ? -10.883 15.297 30.484 1 41.28 4 ILE B N 1
ATOM 893 C CA . ILE B 1 4 ? -10.898 13.914 30.016 1 41.28 4 ILE B CA 1
ATOM 894 C C . ILE B 1 4 ? -11.281 13.875 28.547 1 41.28 4 ILE B C 1
ATOM 896 O O . ILE B 1 4 ? -11 12.898 27.844 1 41.28 4 ILE B O 1
ATOM 900 N N . THR B 1 5 ? -12.258 14.828 28.125 1 41.03 5 THR B N 1
ATOM 901 C CA . THR B 1 5 ? -12.773 14.82 26.766 1 41.03 5 THR B CA 1
ATOM 902 C C . THR B 1 5 ? -11.656 15.062 25.75 1 41.03 5 THR B C 1
ATOM 904 O O . THR B 1 5 ? -11.766 14.664 24.594 1 41.03 5 THR B O 1
ATOM 907 N N . LYS B 1 6 ? -10.812 16.031 26.078 1 41.97 6 LYS B N 1
ATOM 908 C CA . LYS B 1 6 ? -9.766 16.391 25.125 1 41.97 6 LYS B CA 1
ATOM 909 C C . LYS B 1 6 ? -8.805 15.219 24.906 1 41.97 6 LYS B C 1
ATOM 911 O O . LYS B 1 6 ? -7.949 15.273 24.016 1 41.97 6 LYS B O 1
ATOM 916 N N . GLU B 1 7 ? -8.586 14.336 25.891 1 40.56 7 GLU B N 1
ATOM 917 C CA . GLU B 1 7 ? -7.633 13.227 25.828 1 40.56 7 GLU B CA 1
ATOM 918 C C . GLU B 1 7 ? -7.977 12.273 24.688 1 40.56 7 GLU B C 1
ATOM 920 O O . GLU B 1 7 ? -7.105 11.562 24.172 1 40.56 7 GLU B O 1
ATOM 925 N N . ILE B 1 8 ? -9.32 11.773 24.734 1 41.12 8 ILE B N 1
ATOM 926 C CA . ILE B 1 8 ? -9.656 10.734 23.766 1 41.12 8 ILE B CA 1
ATOM 927 C C . ILE B 1 8 ? -9.438 11.258 22.344 1 41.12 8 ILE B C 1
ATOM 929 O O . ILE B 1 8 ? -10.195 10.922 21.438 1 41.12 8 ILE B O 1
ATOM 933 N N . GLN B 1 9 ? -9.32 12.539 22.156 1 41.12 9 GLN B N 1
ATOM 934 C CA . GLN B 1 9 ? -9.141 12.984 20.766 1 41.12 9 GLN B CA 1
ATOM 935 C C . GLN B 1 9 ? -8.297 12 19.969 1 41.12 9 GLN B C 1
ATOM 937 O O . GLN B 1 9 ? -7.16 11.703 20.344 1 41.12 9 GLN B O 1
ATOM 942 N N . LYS B 1 10 ? -8.945 10.953 19.516 1 46.91 10 LYS B N 1
ATOM 943 C CA . LYS B 1 10 ? -8.547 9.914 18.578 1 46.91 10 LYS B CA 1
ATOM 944 C C . LYS B 1 10 ? -7.402 10.391 17.672 1 46.91 10 LYS B C 1
ATOM 946 O O . LYS B 1 10 ? -7.516 11.422 17.016 1 46.91 10 LYS B O 1
ATOM 951 N N . GLN B 1 11 ? -6.25 10.203 18.109 1 51.12 11 GLN B N 1
ATOM 952 C CA . GLN B 1 11 ? -4.934 10.602 17.625 1 51.12 11 GLN B CA 1
ATOM 953 C C . GLN B 1 11 ? -4.816 10.383 16.125 1 51.12 11 GLN B C 1
ATOM 955 O O . GLN B 1 11 ? -5.035 9.273 15.633 1 51.12 11 GLN B O 1
ATOM 960 N N . HIS B 1 12 ? -5.398 11.32 15.414 1 58.47 12 HIS B N 1
ATOM 961 C CA . HIS B 1 12 ? -5.211 11.445 13.969 1 58.47 12 HIS B CA 1
ATOM 962 C C . HIS B 1 12 ? -3.766 11.164 13.578 1 58.47 12 HIS B C 1
ATOM 964 O O . HIS B 1 12 ? -2.846 11.406 14.359 1 58.47 12 HIS B O 1
ATOM 970 N N . PRO B 1 13 ? -3.631 10.352 12.617 1 62.47 13 PRO B N 1
ATOM 971 C CA . PRO B 1 13 ? -2.25 10.109 12.188 1 62.47 13 PRO B CA 1
ATOM 972 C C . PRO B 1 13 ? -1.423 11.391 12.117 1 62.47 13 PRO B C 1
ATOM 974 O O . PRO B 1 13 ? -1.972 12.469 11.883 1 62.47 13 PRO B O 1
ATOM 977 N N . ARG B 1 14 ? -0.338 11.359 12.633 1 78.69 14 ARG B N 1
ATOM 978 C CA . ARG B 1 14 ? 0.584 12.484 12.562 1 78.69 14 ARG B CA 1
ATOM 979 C C . ARG B 1 14 ? 1.507 12.359 11.352 1 78.69 14 ARG B C 1
ATOM 981 O O . ARG B 1 14 ? 2.105 13.344 10.914 1 78.69 14 ARG B O 1
ATOM 988 N N . THR B 1 15 ? 1.556 11.18 10.797 1 88.44 15 THR B N 1
ATOM 989 C CA . THR B 1 15 ? 2.488 10.938 9.695 1 88.44 15 THR B CA 1
ATOM 990 C C . THR B 1 15 ? 1.82 10.125 8.594 1 88.44 15 THR B C 1
ATOM 992 O O . THR B 1 15 ? 1.131 9.141 8.867 1 88.44 15 THR B O 1
ATOM 995 N N . LEU B 1 16 ? 1.976 10.602 7.395 1 91.06 16 LEU B N 1
ATOM 996 C CA . LEU B 1 16 ? 1.437 9.961 6.203 1 91.06 16 LEU B CA 1
ATOM 997 C C . LEU B 1 16 ? 2.553 9.594 5.23 1 91.06 16 LEU B C 1
ATOM 999 O O . LEU B 1 16 ? 3.449 10.406 4.977 1 91.06 16 LEU B O 1
ATOM 1003 N N . LEU B 1 17 ? 2.555 8.422 4.777 1 92.31 17 LEU B N 1
ATOM 1004 C CA . LEU B 1 17 ? 3.533 7.957 3.799 1 92.31 17 LEU B CA 1
ATOM 1005 C C . LEU B 1 17 ? 2.859 7.617 2.473 1 92.31 17 LEU B C 1
ATOM 1007 O O . LEU B 1 17 ? 1.822 6.949 2.453 1 92.31 17 LEU B O 1
ATOM 1011 N N . PHE B 1 18 ? 3.428 8.117 1.444 1 92.38 18 PHE B N 1
ATOM 1012 C CA . PHE B 1 18 ? 2.91 7.91 0.098 1 92.38 18 PHE B CA 1
ATOM 1013 C C . PHE B 1 18 ? 3.908 7.129 -0.751 1 92.38 18 PHE B C 1
ATOM 1015 O O . PHE B 1 18 ? 5.094 7.469 -0.794 1 92.38 18 PHE B O 1
ATOM 1022 N N . ALA B 1 19 ? 3.492 6.105 -1.252 1 91.5 19 ALA B N 1
ATOM 1023 C CA . ALA B 1 19 ? 4.359 5.289 -2.1 1 91.5 19 ALA B CA 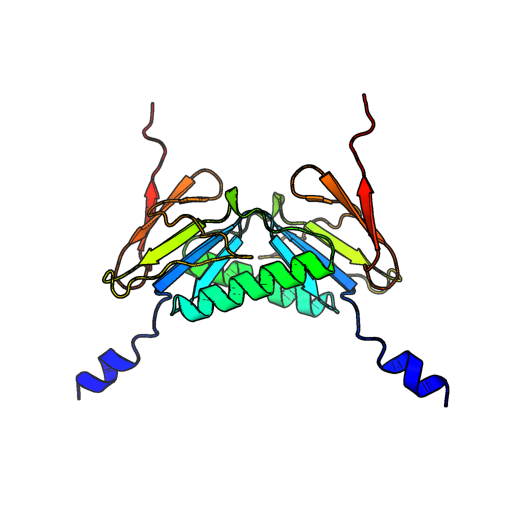1
ATOM 1024 C C . ALA B 1 19 ? 3.646 4.883 -3.385 1 91.5 19 ALA B C 1
ATOM 1026 O O . ALA B 1 19 ? 2.414 4.898 -3.449 1 91.5 19 ALA B O 1
ATOM 1027 N N . ASP B 1 20 ? 4.574 4.555 -4.293 1 83.06 20 ASP B N 1
ATOM 1028 C CA . ASP B 1 20 ? 4.066 4.008 -5.551 1 83.06 20 ASP B CA 1
ATOM 1029 C C . ASP B 1 20 ? 4.09 2.48 -5.531 1 83.06 20 ASP B C 1
ATOM 1031 O O . ASP B 1 20 ? 4.742 1.873 -4.68 1 83.06 20 ASP B O 1
ATOM 1035 N N . ASP B 1 21 ? 3.391 1.846 -6.305 1 82.69 21 ASP B N 1
ATOM 1036 C CA . ASP B 1 21 ? 3.354 0.406 -6.543 1 82.69 21 ASP B CA 1
ATOM 1037 C C . ASP B 1 21 ? 3.264 -0.366 -5.23 1 82.69 21 ASP B C 1
ATOM 1039 O O . ASP B 1 21 ? 4.172 -0.298 -4.402 1 82.69 21 ASP B O 1
ATOM 1043 N N . VAL B 1 22 ? 2.246 -0.794 -4.824 1 83.75 22 VAL B N 1
ATOM 1044 C CA . VAL B 1 22 ? 2.072 -1.551 -3.59 1 83.75 22 VAL B CA 1
ATOM 1045 C C . VAL B 1 22 ? 1.608 -2.969 -3.912 1 83.75 22 VAL B C 1
ATOM 1047 O O . VAL B 1 22 ? 0.938 -3.195 -4.922 1 83.75 22 VAL B O 1
ATOM 1050 N N . MET B 1 23 ? 2.09 -3.852 -3.07 1 88.88 23 MET B N 1
ATOM 1051 C CA . MET B 1 23 ? 1.681 -5.246 -3.219 1 88.88 23 MET B CA 1
ATOM 1052 C C . MET B 1 23 ? 1.113 -5.785 -1.909 1 88.88 23 MET B C 1
ATOM 1054 O O . MET B 1 23 ? 1.711 -5.605 -0.847 1 88.88 23 MET B O 1
ATOM 1058 N N . LEU B 1 24 ? -0.068 -6.324 -1.95 1 88.94 24 LEU B N 1
ATOM 1059 C CA . LEU B 1 24 ? -0.677 -7.035 -0.832 1 88.94 24 LEU B CA 1
ATOM 1060 C C . LEU B 1 24 ? -0.767 -8.531 -1.124 1 88.94 24 LEU B C 1
ATOM 1062 O O . LEU B 1 24 ? -1.086 -8.93 -2.246 1 88.94 24 LEU B O 1
ATOM 1066 N N . ALA B 1 25 ? -0.368 -9.266 -0.201 1 89.88 25 ALA B N 1
ATOM 1067 C CA . ALA B 1 25 ? -0.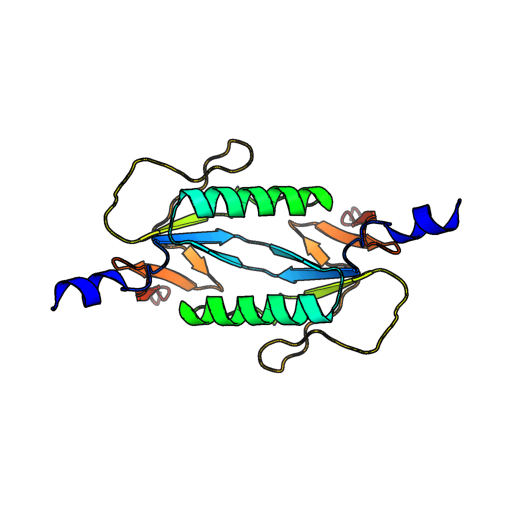433 -10.719 -0.343 1 89.88 25 ALA B CA 1
ATOM 1068 C C . ALA B 1 25 ? -1.295 -11.336 0.753 1 89.88 25 ALA B C 1
ATOM 1070 O O . ALA B 1 25 ? -1.242 -10.914 1.909 1 89.88 25 ALA B O 1
ATOM 1071 N N . SER B 1 26 ? -2.07 -12.227 0.373 1 88.81 26 SER B N 1
ATOM 1072 C CA . SER B 1 26 ? -2.936 -12.906 1.333 1 88.81 26 SER B CA 1
ATOM 1073 C C . SER B 1 26 ? -3.061 -14.391 1.01 1 88.81 26 SER B C 1
ATOM 1075 O O . SER B 1 26 ? -2.965 -14.789 -0.153 1 88.81 26 SER B O 1
ATOM 1077 N N . GLU B 1 27 ? -3.32 -15.148 2.025 1 85.19 27 GLU B N 1
ATOM 1078 C CA . GLU B 1 27 ? -3.482 -16.594 1.856 1 85.19 27 GLU B CA 1
ATOM 1079 C C . GLU B 1 27 ? -4.828 -16.922 1.225 1 85.19 27 GLU B C 1
ATOM 1081 O O . GLU B 1 27 ? -4.98 -17.969 0.592 1 85.19 27 GLU B O 1
ATOM 1086 N N . SER B 1 28 ? -5.766 -16.016 1.424 1 84.81 28 SER B N 1
ATOM 1087 C CA . SER B 1 28 ? -7.094 -16.25 0.873 1 84.81 28 SER B CA 1
ATOM 1088 C C . SER B 1 28 ? -7.621 -15.023 0.151 1 84.81 28 SER B C 1
ATOM 1090 O O . SER B 1 28 ? -7.328 -13.891 0.548 1 84.81 28 SER B O 1
ATOM 1092 N N . ARG B 1 29 ? -8.406 -15.32 -0.798 1 87.5 29 ARG B N 1
ATOM 1093 C CA . ARG B 1 29 ? -9.039 -14.234 -1.55 1 87.5 29 ARG B CA 1
ATOM 1094 C C . ARG B 1 29 ? -9.945 -13.406 -0.651 1 87.5 29 ARG B C 1
ATOM 1096 O O . ARG B 1 29 ? -9.992 -12.18 -0.772 1 87.5 29 ARG B O 1
ATOM 1103 N N . ASP B 1 30 ? -10.641 -14.07 0.243 1 88.94 30 ASP B N 1
ATOM 1104 C CA . ASP B 1 30 ? -11.562 -13.391 1.15 1 88.94 30 ASP B CA 1
ATOM 1105 C C . ASP B 1 30 ? -10.812 -12.398 2.041 1 88.94 30 ASP B C 1
ATOM 1107 O O . ASP B 1 30 ? -11.297 -11.289 2.277 1 88.94 30 ASP B O 1
ATOM 1111 N N . ASP B 1 31 ? -9.703 -12.859 2.482 1 90.62 31 ASP B N 1
ATOM 1112 C CA . ASP B 1 31 ? -8.891 -11.977 3.318 1 90.62 31 ASP B CA 1
ATOM 1113 C C . ASP B 1 31 ? -8.383 -10.773 2.521 1 90.62 31 ASP B C 1
ATOM 1115 O O . ASP B 1 31 ? -8.367 -9.648 3.023 1 90.62 31 ASP B O 1
ATOM 1119 N N . LEU B 1 32 ? -8 -11.055 1.352 1 91.81 32 LEU B N 1
ATOM 1120 C CA . LEU B 1 32 ? -7.523 -9.969 0.504 1 91.81 32 LEU B CA 1
ATOM 1121 C C . LEU B 1 32 ? -8.648 -8.992 0.185 1 91.81 32 LEU B C 1
ATOM 1123 O O . LEU B 1 32 ? -8.438 -7.781 0.16 1 91.81 32 LEU B O 1
ATOM 1127 N N . GLN B 1 33 ? -9.82 -9.484 -0.022 1 93.88 33 GLN B N 1
ATOM 1128 C CA . GLN B 1 33 ? -11.008 -8.664 -0.249 1 93.88 33 GLN B CA 1
ATOM 1129 C C . GLN B 1 33 ? -11.234 -7.691 0.906 1 93.88 33 GLN B C 1
ATOM 1131 O O . GLN B 1 33 ? -11.484 -6.504 0.685 1 93.88 33 GLN B O 1
ATOM 1136 N N . LYS B 1 34 ? -11.07 -8.18 2.088 1 94.06 34 LYS B N 1
ATOM 1137 C CA . LYS B 1 34 ? -11.258 -7.352 3.273 1 94.06 34 LYS B CA 1
ATOM 1138 C C . LYS B 1 34 ? -10.156 -6.293 3.383 1 94.06 34 LYS B C 1
ATOM 1140 O O . LYS B 1 34 ? -10.43 -5.141 3.727 1 94.06 34 LYS B O 1
ATOM 1145 N N . GLN B 1 35 ? -9 -6.742 3.09 1 91.44 35 GLN B N 1
ATOM 1146 C CA . GLN B 1 35 ? -7.855 -5.84 3.217 1 91.44 35 GLN B CA 1
ATOM 1147 C C . GLN B 1 35 ? -7.961 -4.684 2.229 1 91.44 35 GLN B C 1
ATOM 1149 O O . GLN B 1 35 ? -7.742 -3.525 2.594 1 91.44 35 GLN B O 1
ATOM 1154 N N . VAL B 1 36 ? -8.289 -5.012 1.033 1 93.38 36 VAL B N 1
ATOM 1155 C CA . VAL B 1 36 ? -8.344 -3.971 0.012 1 93.38 36 VAL B CA 1
ATOM 1156 C C . VAL B 1 36 ? -9.508 -3.023 0.297 1 93.38 36 VAL B C 1
ATOM 1158 O O . VAL B 1 36 ? -9.398 -1.812 0.084 1 93.38 36 VAL B O 1
ATOM 1161 N N . GLN B 1 37 ? -10.586 -3.551 0.791 1 94.81 37 GLN B N 1
ATOM 1162 C C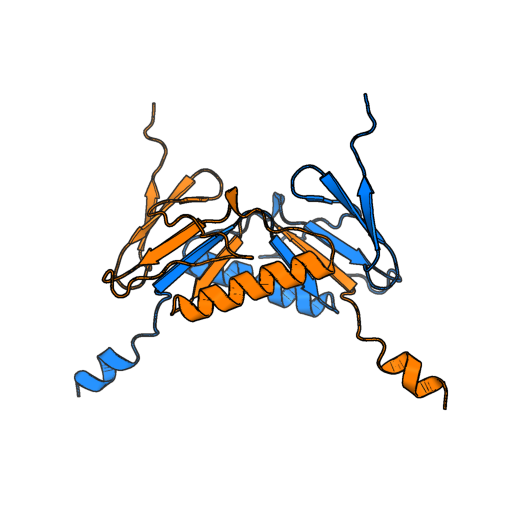A . GLN B 1 37 ? -11.703 -2.691 1.157 1 94.81 37 GLN B CA 1
ATOM 1163 C C . GLN B 1 37 ? -11.336 -1.771 2.316 1 94.81 37 GLN B C 1
ATOM 1165 O O . GLN B 1 37 ? -11.688 -0.589 2.312 1 94.81 37 GLN B O 1
ATOM 1170 N N . SER B 1 38 ? -10.68 -2.346 3.266 1 92.5 38 SER B N 1
ATOM 1171 C CA . SER B 1 38 ? -10.219 -1.544 4.395 1 92.5 38 SER B CA 1
ATOM 1172 C C . SER B 1 38 ? -9.281 -0.431 3.936 1 92.5 38 SER B C 1
ATOM 1174 O O . SER B 1 38 ? -9.352 0.692 4.438 1 92.5 38 SER B O 1
ATOM 1176 N N . TRP B 1 39 ? -8.461 -0.841 3.066 1 89.81 39 TRP B N 1
ATOM 1177 C CA . TRP B 1 39 ? -7.539 0.146 2.514 1 89.81 39 TRP B CA 1
ATOM 1178 C C . TRP B 1 39 ? -8.297 1.262 1.804 1 89.81 39 TRP B C 1
ATOM 1180 O O . TRP B 1 39 ? -8.023 2.445 2.023 1 89.81 39 TRP B O 1
ATOM 1190 N N . ARG B 1 40 ? -9.188 0.917 0.999 1 92.88 40 ARG B N 1
ATOM 1191 C CA . ARG B 1 40 ? -10.039 1.886 0.308 1 92.88 40 ARG B CA 1
ATOM 1192 C C . ARG B 1 40 ? -10.727 2.816 1.3 1 92.88 40 ARG B C 1
ATOM 1194 O O . ARG B 1 40 ? -10.734 4.035 1.109 1 92.88 40 ARG B O 1
ATOM 1201 N N . ASP B 1 41 ? -11.25 2.311 2.379 1 93.12 41 ASP B N 1
ATOM 1202 C CA . ASP B 1 41 ? -11.953 3.092 3.395 1 93.12 41 ASP B CA 1
ATOM 1203 C C . ASP B 1 41 ? -11 4.074 4.082 1 93.12 41 ASP B C 1
ATOM 1205 O O . ASP B 1 41 ? -11.391 5.203 4.387 1 93.12 41 ASP B O 1
ATOM 1209 N N . ARG B 1 42 ? -9.82 3.617 4.316 1 87 42 ARG B N 1
ATOM 1210 C CA . ARG B 1 42 ? -8.828 4.473 4.957 1 87 42 ARG B CA 1
ATOM 1211 C C . ARG B 1 42 ? -8.453 5.648 4.059 1 87 42 ARG B C 1
ATOM 1213 O O . ARG B 1 42 ? -8.336 6.781 4.527 1 87 42 ARG B O 1
ATOM 1220 N N . LEU B 1 43 ? -8.258 5.363 2.787 1 89.5 43 LEU B N 1
ATOM 1221 C CA . LEU B 1 43 ? -7.973 6.434 1.834 1 89.5 43 LEU B CA 1
ATOM 1222 C C . LEU B 1 43 ? -9.086 7.473 1.835 1 89.5 43 LEU B C 1
ATOM 1224 O O . LEU B 1 43 ? -8.82 8.672 1.82 1 89.5 43 LEU B O 1
ATOM 1228 N N . GLN B 1 44 ? -10.273 6.961 1.904 1 89.31 44 GLN B N 1
ATOM 1229 C CA . GLN B 1 44 ? -11.438 7.832 1.883 1 89.31 44 GLN B CA 1
ATOM 1230 C C . GLN B 1 44 ? -11.469 8.734 3.111 1 89.31 44 GLN B C 1
ATOM 1232 O O . GLN B 1 44 ? -11.914 9.883 3.031 1 89.31 44 GLN B O 1
ATOM 1237 N N . GLN B 1 45 ? -11.023 8.258 4.227 1 86.75 45 GLN B N 1
ATOM 1238 C CA . GLN B 1 45 ? -10.961 9.047 5.453 1 86.75 45 GLN B CA 1
ATOM 1239 C C . GLN B 1 45 ? -10.102 10.297 5.258 1 86.75 45 GLN B C 1
ATOM 1241 O O . GLN B 1 45 ? -10.352 11.328 5.883 1 86.75 45 GLN B O 1
ATOM 1246 N N . TYR B 1 46 ? -9.219 10.156 4.332 1 85.5 46 TYR B N 1
ATOM 1247 C CA . TYR B 1 46 ? -8.32 11.281 4.082 1 85.5 46 TYR B CA 1
ATOM 1248 C C . TYR B 1 46 ? -8.695 12 2.795 1 85.5 46 TYR B C 1
ATOM 1250 O O . TYR B 1 46 ? -7.93 12.828 2.291 1 85.5 46 TYR B O 1
ATOM 1258 N N . GLY B 1 47 ? -9.82 11.594 2.258 1 86.81 47 GLY B N 1
ATOM 1259 C CA . GLY B 1 47 ? -10.297 12.211 1.033 1 86.81 47 GLY B CA 1
ATOM 1260 C C . GLY B 1 47 ? -9.578 11.719 -0.208 1 86.81 47 GLY B C 1
ATOM 1261 O O . GLY B 1 47 ? -9.578 12.391 -1.24 1 86.81 47 GLY B O 1
ATOM 1262 N N . LEU B 1 48 ? -8.906 10.688 -0.038 1 89.5 48 LEU B N 1
ATOM 1263 C CA . LEU B 1 48 ? -8.203 10.07 -1.155 1 89.5 48 LEU B CA 1
ATOM 1264 C C . LEU B 1 48 ? -9.016 8.922 -1.746 1 89.5 48 LEU B C 1
ATOM 1266 O O . LEU B 1 48 ? -10.008 8.492 -1.159 1 89.5 48 LEU B O 1
ATOM 1270 N N . ARG B 1 49 ? -8.617 8.586 -2.949 1 90.31 49 ARG B N 1
ATOM 1271 C CA . ARG B 1 49 ? -9.312 7.5 -3.627 1 90.31 49 ARG B CA 1
ATOM 1272 C C . ARG B 1 49 ? -8.336 6.43 -4.098 1 90.31 49 ARG B C 1
ATOM 1274 O O . ARG B 1 49 ? -7.195 6.734 -4.457 1 90.31 49 ARG B O 1
ATOM 1281 N N . LEU B 1 50 ? -8.82 5.234 -4.043 1 92.12 50 LEU B N 1
ATOM 1282 C CA . LEU B 1 50 ? -8.039 4.133 -4.605 1 92.12 50 LEU B CA 1
ATOM 1283 C C . LEU B 1 50 ? -8.141 4.117 -6.129 1 92.12 50 LEU B C 1
ATOM 1285 O O . LEU B 1 50 ? -9.227 4.281 -6.684 1 92.12 50 LEU B O 1
ATOM 1289 N N . ASN B 1 51 ? -6.996 4.027 -6.852 1 90.5 51 ASN B N 1
ATOM 1290 C CA . ASN B 1 51 ? -7 3.898 -8.305 1 90.5 51 ASN B CA 1
ATOM 1291 C C . ASN B 1 51 ? -7.395 2.49 -8.742 1 90.5 51 ASN B C 1
ATOM 1293 O O . ASN B 1 51 ? -6.531 1.67 -9.062 1 90.5 51 ASN B O 1
ATOM 1297 N N . ILE B 1 52 ? -8.609 2.215 -8.805 1 92.31 52 ILE B N 1
ATOM 1298 C CA . ILE B 1 52 ? -9.148 0.886 -9.086 1 92.31 52 ILE B CA 1
ATOM 1299 C C . ILE B 1 52 ? -8.695 0.427 -10.469 1 92.31 52 ILE B C 1
ATOM 1301 O O . ILE B 1 52 ? -8.391 -0.75 -10.672 1 92.31 52 ILE B O 1
ATOM 1305 N N . SER B 1 53 ? -8.625 1.352 -11.375 1 90.06 53 SER B N 1
ATOM 1306 C CA . SER B 1 53 ? -8.258 1.022 -12.742 1 90.06 53 SER B CA 1
ATOM 1307 C C . SER B 1 53 ? -6.82 0.517 -12.828 1 90.06 53 SER B C 1
ATOM 1309 O O . SER B 1 53 ? -6.465 -0.21 -13.758 1 90.06 53 SER B O 1
ATOM 1311 N N . LYS B 1 54 ? -6.062 0.888 -11.828 1 90.62 54 LYS B N 1
ATOM 1312 C CA . LYS B 1 54 ? -4.66 0.479 -11.828 1 90.62 54 LYS B CA 1
ATOM 1313 C C . LYS B 1 54 ? -4.402 -0.608 -10.789 1 90.62 54 LYS B C 1
ATOM 1315 O O . LYS B 1 54 ? -3.26 -1.035 -10.602 1 90.62 54 LYS B O 1
ATOM 1320 N N . THR B 1 55 ? -5.434 -0.984 -10.102 1 93.69 55 THR B N 1
ATOM 1321 C CA . THR B 1 55 ? -5.316 -2.043 -9.102 1 93.69 55 THR B CA 1
ATOM 1322 C C . THR B 1 55 ? -5.703 -3.393 -9.703 1 93.69 55 THR B C 1
ATOM 1324 O O . THR B 1 55 ? -6.801 -3.551 -10.234 1 93.69 55 TH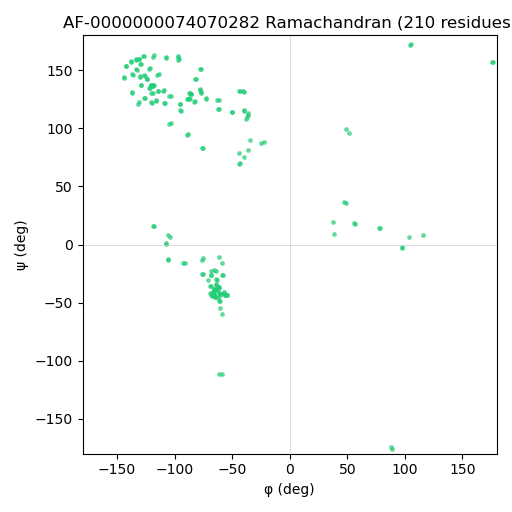R B O 1
ATOM 1327 N N . GLU B 1 56 ? -4.812 -4.273 -9.664 1 93.88 56 GLU B N 1
ATOM 1328 C CA . GLU B 1 56 ? -5.016 -5.609 -10.211 1 93.88 56 GLU B CA 1
ATOM 1329 C C . GLU B 1 56 ? -4.59 -6.684 -9.211 1 93.88 56 GLU B C 1
ATOM 1331 O O . GLU B 1 56 ? -3.861 -6.398 -8.258 1 93.88 56 GLU B O 1
ATOM 1336 N N . TYR B 1 57 ? -5.098 -7.883 -9.422 1 93.06 57 TYR B N 1
ATOM 1337 C CA . TYR B 1 57 ? -4.684 -8.953 -8.523 1 93.06 57 TYR B CA 1
ATOM 1338 C C . TYR B 1 57 ? -4.41 -10.242 -9.289 1 93.06 57 TYR B C 1
ATOM 1340 O O . TYR B 1 57 ? -4.871 -10.406 -10.422 1 93.06 57 TYR B O 1
ATOM 1348 N N . MET B 1 58 ? -3.629 -11.055 -8.656 1 90.81 58 MET B N 1
ATOM 1349 C CA . MET B 1 58 ? -3.227 -12.344 -9.219 1 90.81 58 MET B CA 1
ATOM 1350 C C . MET B 1 58 ? -3.443 -13.461 -8.211 1 90.81 58 MET B C 1
ATOM 1352 O O . MET B 1 58 ? -3.24 -13.273 -7.008 1 90.81 58 MET B O 1
ATOM 1356 N N . GLU B 1 59 ? -3.805 -14.562 -8.68 1 87.75 59 GLU B N 1
ATOM 1357 C CA . GLU B 1 59 ? -3.986 -15.742 -7.84 1 87.75 59 GLU B CA 1
ATOM 1358 C C . GLU B 1 59 ? -3.094 -16.891 -8.297 1 87.75 59 GLU B C 1
ATOM 1360 O O . GLU B 1 59 ? -2.975 -17.141 -9.5 1 87.75 59 GLU B O 1
ATOM 1365 N N . CYS B 1 60 ? -2.51 -17.453 -7.301 1 82.5 60 CYS B N 1
ATOM 1366 C CA . CYS B 1 60 ? -1.658 -18.609 -7.586 1 82.5 60 CYS B CA 1
ATOM 1367 C C . CYS B 1 60 ? -2.311 -19.906 -7.113 1 82.5 60 CYS B C 1
ATOM 1369 O O . CYS B 1 60 ? -3.139 -19.891 -6.199 1 82.5 60 CYS B O 1
ATOM 1371 N N . GLY B 1 61 ? -1.834 -21.016 -7.664 1 74.31 61 GLY B N 1
ATOM 1372 C CA . GLY B 1 61 ? -2.332 -22.328 -7.273 1 74.31 61 GLY B CA 1
ATOM 1373 C C . GLY B 1 61 ? -3.527 -22.781 -8.086 1 74.31 61 GLY B C 1
ATOM 1374 O O . GLY B 1 61 ? -3.865 -22.172 -9.102 1 74.31 61 GLY B O 1
ATOM 1375 N N . PRO B 1 62 ? -4.059 -23.969 -7.68 1 67.25 62 PRO B N 1
ATOM 1376 C CA . PRO B 1 62 ? -5.176 -24.531 -8.438 1 67.25 62 PRO B CA 1
ATOM 1377 C C . PRO B 1 62 ? -6.406 -23.625 -8.438 1 67.25 62 PRO B C 1
ATOM 1379 O O . PRO B 1 62 ? -6.66 -22.938 -7.453 1 67.25 62 PRO B O 1
ATOM 1382 N N . ARG B 1 63 ? -6.738 -23.172 -9.695 1 60.56 63 ARG B N 1
ATOM 1383 C CA . ARG B 1 63 ? -7.918 -22.328 -9.844 1 60.56 63 ARG B CA 1
ATOM 1384 C C . ARG B 1 63 ? -9.086 -22.859 -9.023 1 60.56 63 ARG B C 1
ATOM 1386 O O . ARG B 1 63 ? -9.523 -24 -9.227 1 60.56 63 ARG B O 1
ATOM 1393 N N . ILE B 1 64 ? -8.961 -22.75 -7.77 1 57.69 64 ILE B N 1
ATOM 1394 C CA . ILE B 1 64 ? -10.117 -23.297 -7.07 1 57.69 64 ILE B CA 1
ATOM 1395 C C . ILE B 1 64 ? -11.375 -22.531 -7.473 1 57.69 64 ILE B C 1
ATOM 1397 O O . ILE B 1 64 ? -12.367 -23.141 -7.891 1 57.69 64 ILE B O 1
ATOM 1401 N N . GLU B 1 65 ? -11.906 -21.75 -6.41 1 59.03 65 GLU B N 1
ATOM 1402 C CA . GLU B 1 65 ? -13.281 -21.25 -6.32 1 59.03 65 GLU B CA 1
ATOM 1403 C C . GLU B 1 65 ? -13.461 -19.984 -7.137 1 59.03 65 GLU B C 1
ATOM 1405 O O . GLU B 1 65 ? -12.5 -19.25 -7.371 1 59.03 65 GLU B O 1
ATOM 1410 N N . ASP B 1 66 ? -14.562 -19.938 -7.703 1 66 66 ASP B N 1
ATOM 1411 C CA . ASP B 1 66 ? -15.219 -18.812 -8.367 1 66 66 ASP B CA 1
ATOM 1412 C C . ASP B 1 66 ? -15.227 -17.562 -7.469 1 66 66 ASP B C 1
ATOM 1414 O O . ASP B 1 66 ? -15.414 -17.672 -6.254 1 66 66 ASP B O 1
ATOM 1418 N N . GLY B 1 67 ? -14.602 -16.594 -7.781 1 81.12 67 GLY B N 1
ATOM 1419 C CA . GLY B 1 67 ? -14.734 -15.32 -7.102 1 81.12 67 GLY B CA 1
ATOM 1420 C C . GLY B 1 67 ? -13.766 -14.266 -7.609 1 81.12 67 GLY B C 1
ATOM 1421 O O . GLY B 1 67 ? -12.859 -14.578 -8.391 1 81.12 67 GLY B O 1
ATOM 1422 N N . SER B 1 68 ? -14.125 -13.141 -7.402 1 89.62 68 SER B N 1
ATOM 1423 C CA . SER B 1 68 ? -13.328 -11.977 -7.766 1 89.62 68 SER B CA 1
ATOM 1424 C C . SER B 1 68 ? -13.18 -11.016 -6.59 1 89.62 68 SER B C 1
ATOM 1426 O O . SER B 1 68 ? -13.844 -11.18 -5.566 1 89.62 68 SER B O 1
ATOM 1428 N N . ILE B 1 69 ? -12.219 -10.32 -6.633 1 93.38 69 ILE B N 1
ATOM 1429 C CA . ILE B 1 69 ? -12.055 -9.258 -5.652 1 93.38 69 ILE B CA 1
ATOM 1430 C C . ILE B 1 69 ? -12.758 -7.992 -6.145 1 93.38 69 ILE B C 1
ATOM 1432 O O . ILE B 1 69 ? -12.625 -7.609 -7.309 1 93.38 69 ILE B O 1
ATOM 1436 N N . ARG B 1 70 ? -13.555 -7.441 -5.266 1 95.12 70 ARG B N 1
ATOM 1437 C CA . ARG B 1 70 ? -14.305 -6.242 -5.621 1 95.12 70 ARG B CA 1
ATOM 1438 C C . ARG B 1 70 ? -14.016 -5.109 -4.641 1 95.12 70 ARG B C 1
ATOM 1440 O O . ARG B 1 70 ? -13.828 -5.348 -3.445 1 95.12 70 ARG B O 1
ATOM 1447 N N . VAL B 1 71 ? -13.945 -3.867 -5.176 1 94.81 71 VAL B N 1
ATOM 1448 C CA . VAL B 1 71 ? -13.859 -2.656 -4.367 1 94.81 71 VAL B CA 1
ATOM 1449 C C . VAL B 1 71 ? -15.062 -1.759 -4.652 1 94.81 71 VAL B C 1
ATOM 1451 O O . VAL B 1 71 ? -15.32 -1.403 -5.809 1 94.81 71 VAL B O 1
ATOM 1454 N N . ASP B 1 72 ? -15.883 -1.037 -3.662 1 91.62 72 ASP B N 1
ATOM 1455 C CA . ASP B 1 72 ? -17.078 -0.207 -3.785 1 91.62 72 ASP B CA 1
ATOM 1456 C C . ASP B 1 72 ? -18.031 -0.775 -4.828 1 91.62 72 ASP B C 1
ATOM 1458 O O . ASP B 1 72 ? -18.594 -0.029 -5.633 1 91.62 72 ASP B O 1
ATOM 1462 N N . ASP B 1 73 ? -17.906 -2.025 -5.465 1 89.62 73 ASP B N 1
ATOM 1463 C CA . ASP B 1 73 ? -18.766 -2.736 -6.406 1 89.62 73 ASP B CA 1
ATOM 1464 C C . ASP B 1 73 ? -18.078 -2.91 -7.758 1 89.62 73 AS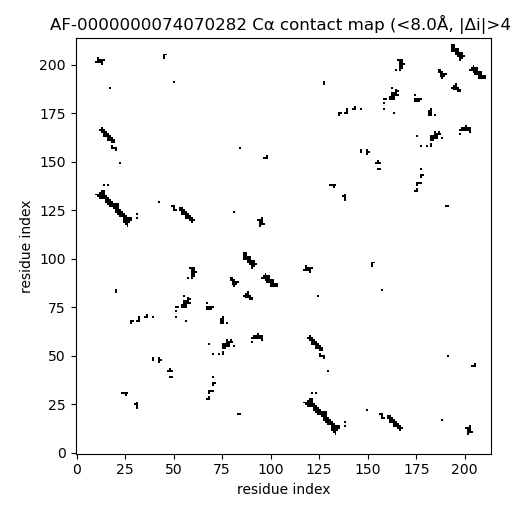P B C 1
ATOM 1466 O O . ASP B 1 73 ? -18.734 -3.217 -8.758 1 89.62 73 ASP B O 1
ATOM 1470 N N . THR B 1 74 ? -16.953 -2.58 -7.754 1 94.56 74 THR B N 1
ATOM 1471 C CA . THR B 1 74 ? -16.172 -2.758 -8.969 1 94.56 74 THR B CA 1
ATOM 1472 C C . THR B 1 74 ? -15.227 -3.945 -8.836 1 94.56 74 THR B C 1
ATOM 1474 O O . THR B 1 74 ? -14.477 -4.039 -7.863 1 94.56 74 THR B O 1
ATOM 1477 N N . GLU B 1 75 ? -15.336 -4.781 -9.797 1 94.94 75 GLU B N 1
ATOM 1478 C CA . GLU B 1 75 ? -14.461 -5.945 -9.789 1 94.94 75 GLU B CA 1
ATOM 1479 C C . GLU B 1 75 ? -13.055 -5.582 -10.258 1 94.94 75 GLU B C 1
ATOM 1481 O O . GLU B 1 75 ? -12.891 -4.879 -11.266 1 94.94 75 GLU B O 1
ATOM 1486 N N . LEU B 1 76 ? -12.125 -6.039 -9.523 1 95.06 76 LEU B N 1
ATOM 1487 C CA . LEU B 1 76 ? -10.742 -5.797 -9.914 1 95.06 76 LEU B CA 1
ATOM 1488 C C . LEU B 1 76 ? -10.32 -6.73 -11.047 1 95.06 76 LEU B C 1
ATOM 1490 O O . LEU B 1 76 ? -10.844 -7.84 -11.164 1 95.06 76 LEU B O 1
ATOM 1494 N N . ASN B 1 77 ? -9.383 -6.242 -11.859 1 93.62 77 ASN B N 1
ATOM 1495 C CA . ASN B 1 77 ? -8.867 -7.07 -12.945 1 93.62 77 ASN B CA 1
ATOM 1496 C C . ASN B 1 77 ? -7.957 -8.18 -12.43 1 93.62 77 ASN B C 1
ATOM 1498 O O . ASN B 1 77 ? -7.031 -7.914 -11.656 1 93.62 77 ASN B O 1
ATOM 1502 N N . LYS B 1 78 ? -8.273 -9.367 -12.789 1 92.56 78 LYS B N 1
ATOM 1503 C CA . LYS B 1 78 ? -7.379 -10.484 -12.516 1 92.56 78 LYS B CA 1
ATOM 1504 C C . LYS B 1 78 ? -6.344 -10.648 -13.625 1 92.56 78 LYS B C 1
ATOM 1506 O O . LYS B 1 78 ? -6.695 -10.742 -14.805 1 92.56 78 LYS B O 1
ATOM 1511 N N . VAL B 1 79 ? -5.137 -10.656 -13.258 1 91.62 79 VAL B N 1
ATOM 1512 C CA . VAL B 1 79 ? -4.078 -10.734 -14.258 1 91.62 79 VAL B CA 1
ATOM 1513 C C . VAL B 1 79 ? -3.139 -11.891 -13.922 1 91.62 79 VAL B C 1
ATOM 1515 O O . VAL B 1 79 ? -3.168 -12.422 -12.805 1 91.62 79 VAL B O 1
ATOM 1518 N N . ASN B 1 80 ? -2.373 -12.305 -14.922 1 89.06 80 ASN B N 1
ATOM 1519 C CA . ASN B 1 80 ? -1.352 -13.328 -14.703 1 89.06 80 ASN B CA 1
ATOM 1520 C C . ASN B 1 80 ? 0.05 -12.719 -14.695 1 89.06 80 ASN B C 1
ATOM 1522 O O . ASN B 1 80 ? 1.018 -13.391 -14.328 1 89.06 80 ASN B O 1
ATOM 1526 N N . ARG B 1 81 ? -0.024 -11.445 -15.172 1 89.44 81 ARG B N 1
ATOM 1527 C CA . ARG B 1 81 ? 1.217 -10.68 -15.164 1 89.44 81 ARG B CA 1
ATOM 1528 C C . ARG B 1 81 ? 0.95 -9.211 -14.852 1 89.44 81 ARG B C 1
ATOM 1530 O O . ARG B 1 81 ? -0.056 -8.648 -15.289 1 89.44 81 ARG B O 1
ATOM 1537 N N . PHE B 1 82 ? 1.852 -8.641 -14.133 1 87.06 82 PHE B N 1
ATOM 1538 C CA . PHE B 1 82 ? 1.682 -7.238 -13.789 1 87.06 82 PHE B CA 1
ATOM 1539 C C . PHE B 1 82 ? 2.992 -6.477 -13.953 1 87.06 82 PHE B C 1
ATOM 1541 O O . PHE B 1 82 ? 4.074 -7.051 -13.805 1 87.06 82 PHE B O 1
ATOM 1548 N N . LYS B 1 83 ? 2.715 -5.262 -14.352 1 86.5 83 LYS B N 1
ATOM 1549 C CA . LYS B 1 83 ? 3.889 -4.402 -14.477 1 86.5 83 LYS B CA 1
ATOM 1550 C C . LYS B 1 83 ? 4.289 -3.812 -13.133 1 86.5 83 LYS B C 1
ATOM 1552 O O . LYS B 1 83 ? 3.475 -3.182 -12.453 1 86.5 83 LYS B O 1
ATOM 1557 N N . TYR B 1 84 ? 5.465 -4.059 -12.789 1 86.75 84 TYR B N 1
ATOM 1558 C CA . TYR B 1 84 ? 6 -3.551 -11.531 1 86.75 84 TYR B CA 1
ATOM 1559 C C . TYR B 1 84 ? 7.359 -2.893 -11.742 1 86.75 84 TYR B C 1
ATOM 1561 O O . TYR B 1 84 ? 8.281 -3.52 -12.266 1 86.75 84 TYR B O 1
ATOM 1569 N N . LEU B 1 85 ? 7.461 -1.679 -11.414 1 85.31 85 LEU B N 1
ATOM 1570 C CA . LEU B 1 85 ? 8.688 -0.896 -11.516 1 85.31 85 LEU B CA 1
ATOM 1571 C C . LEU B 1 85 ? 9.328 -1.056 -12.891 1 85.31 85 LEU B C 1
ATOM 1573 O O . LEU B 1 85 ? 10.539 -1.246 -13 1 85.31 85 LEU B O 1
ATOM 1577 N N . GLY B 1 86 ? 8.594 -1.156 -13.859 1 81.44 86 GLY B N 1
ATOM 1578 C CA . GLY B 1 86 ? 9.07 -1.162 -15.234 1 81.44 86 GLY B CA 1
ATOM 1579 C C . GLY B 1 86 ? 9.227 -2.559 -15.805 1 81.44 86 GLY B C 1
ATOM 1580 O O . GLY B 1 86 ? 9.602 -2.721 -16.969 1 81.44 86 GLY B O 1
ATOM 1581 N N . SER B 1 87 ? 9 -3.514 -15.047 1 86.56 87 SER B N 1
ATOM 1582 C CA . SER B 1 87 ? 9.102 -4.891 -15.516 1 86.56 87 SER B CA 1
ATOM 1583 C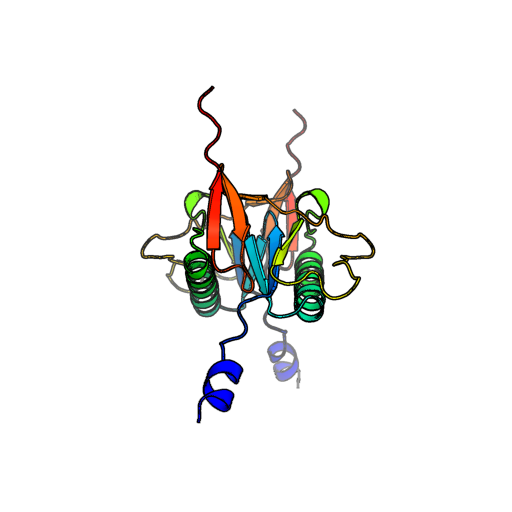 C . SER B 1 87 ? 7.781 -5.637 -15.336 1 86.56 87 SER B C 1
ATOM 1585 O O . SER B 1 87 ? 6.98 -5.289 -14.469 1 86.56 87 SER B O 1
ATOM 1587 N N . LYS B 1 88 ? 7.66 -6.582 -16.234 1 89.56 88 LYS B N 1
ATOM 1588 C CA . LYS B 1 88 ? 6.496 -7.449 -16.078 1 89.56 88 LYS B CA 1
ATOM 1589 C C . LYS B 1 88 ? 6.824 -8.648 -15.188 1 89.56 88 LYS B C 1
ATOM 1591 O O . LYS B 1 88 ? 7.812 -9.344 -15.422 1 89.56 88 LYS B O 1
ATOM 1596 N N . VAL B 1 89 ? 6.051 -8.781 -14.203 1 89.31 89 VAL B N 1
ATOM 1597 C CA . VAL B 1 89 ? 6.328 -9.828 -13.227 1 89.31 89 VAL B CA 1
ATOM 1598 C C . VAL B 1 89 ? 5.172 -10.82 -13.188 1 89.31 89 VAL B C 1
ATOM 1600 O O . VAL B 1 89 ? 4.008 -10.438 -13.297 1 89.31 89 VAL B O 1
ATOM 1603 N N . THR B 1 90 ? 5.512 -12.055 -13.133 1 88.88 90 THR B N 1
ATOM 1604 C CA . THR B 1 90 ? 4.531 -13.117 -12.977 1 88.88 90 THR B CA 1
ATOM 1605 C C . THR B 1 90 ? 4.918 -14.047 -11.836 1 88.88 90 THR B C 1
ATOM 1607 O O . THR B 1 90 ? 6.102 -14.273 -11.578 1 88.88 90 THR B O 1
ATOM 1610 N N . PHE B 1 91 ? 3.932 -14.359 -11.109 1 86.31 91 PHE B N 1
ATOM 1611 C CA . PHE B 1 91 ? 4.145 -15.328 -10.047 1 86.31 91 PHE B CA 1
ATOM 1612 C C . PHE B 1 91 ? 3.475 -16.656 -10.375 1 86.31 91 PHE B C 1
ATOM 1614 O O . PHE B 1 91 ? 2.309 -16.688 -10.773 1 86.31 91 PHE B O 1
ATOM 1621 N N . THR B 1 92 ? 4.332 -17.641 -10.383 1 78.31 92 THR B N 1
ATOM 1622 C CA . THR B 1 92 ? 3.832 -18.969 -10.75 1 78.31 92 THR B CA 1
ATOM 1623 C C . THR B 1 92 ? 4.012 -19.953 -9.594 1 78.31 92 THR B C 1
ATOM 1625 O O . THR B 1 92 ? 4.664 -19.625 -8.602 1 78.31 92 THR B O 1
ATOM 1628 N N . GLY B 1 93 ? 3.258 -20.969 -9.75 1 76 93 GLY B N 1
ATOM 1629 C CA . GLY B 1 93 ? 3.377 -22.016 -8.742 1 76 93 GLY B CA 1
ATOM 1630 C C . GLY B 1 93 ? 2.221 -22.047 -7.766 1 76 93 GLY B C 1
ATOM 1631 O O . GLY B 1 93 ? 1.4 -21.125 -7.742 1 76 93 GLY B O 1
ATOM 1632 N N . ALA B 1 94 ? 2.186 -23.047 -6.93 1 72.12 94 ALA B N 1
ATOM 1633 C CA . ALA B 1 94 ? 1.086 -23.266 -5.996 1 72.12 94 ALA B CA 1
ATOM 1634 C C . ALA B 1 94 ? 1.059 -22.172 -4.918 1 72.12 94 ALA B C 1
ATOM 1636 O O . ALA B 1 94 ? -0.01 -21.812 -4.422 1 72.12 94 ALA B O 1
ATOM 1637 N N . SER B 1 95 ? 2.193 -21.594 -4.645 1 73.94 95 SER B N 1
ATOM 1638 C CA . SER B 1 95 ? 2.271 -20.609 -3.57 1 73.94 95 SER B CA 1
ATOM 1639 C C . SER B 1 95 ? 2.693 -19.234 -4.102 1 73.94 95 SER B C 1
ATOM 1641 O O . SER B 1 95 ? 3.104 -18.375 -3.332 1 73.94 95 SER B O 1
ATOM 1643 N N . CYS B 1 96 ? 2.611 -19.047 -5.332 1 74.69 96 CYS B N 1
ATOM 1644 C CA . CYS B 1 96 ? 3.057 -17.797 -5.953 1 74.69 96 CYS B CA 1
ATOM 1645 C C . CYS B 1 96 ? 4.512 -17.516 -5.613 1 74.69 96 CYS B C 1
ATOM 1647 O O . CYS B 1 96 ? 4.902 -16.344 -5.473 1 74.69 96 CYS B O 1
ATOM 1649 N N . GLY B 1 97 ? 5.207 -18.422 -5.211 1 72.88 97 GLY B N 1
ATOM 1650 C CA . GLY B 1 97 ? 6.57 -18.25 -4.738 1 72.88 97 GLY B CA 1
ATOM 1651 C C . GLY B 1 97 ? 7.574 -18.062 -5.863 1 72.88 97 GLY B C 1
ATOM 1652 O O . GLY B 1 97 ? 8.703 -17.625 -5.629 1 72.88 97 GLY B O 1
ATOM 1653 N N . GLU B 1 98 ? 7.125 -18.344 -7.035 1 76.44 98 GLU B N 1
ATOM 1654 C CA . GLU B 1 98 ? 8.047 -18.234 -8.164 1 76.44 98 GLU B CA 1
ATOM 1655 C C . GLU B 1 98 ? 7.797 -16.969 -8.977 1 76.44 98 GLU B C 1
ATOM 1657 O O . GLU B 1 98 ? 6.789 -16.875 -9.68 1 76.44 98 GLU B O 1
ATOM 1662 N N . ARG B 1 99 ? 8.711 -16.078 -8.734 1 80.94 99 ARG B N 1
ATOM 1663 C CA . ARG B 1 99 ? 8.633 -14.836 -9.492 1 80.94 99 ARG B CA 1
ATOM 1664 C C . ARG B 1 99 ? 9.344 -14.969 -10.828 1 80.94 99 ARG B C 1
ATOM 1666 O O . ARG B 1 99 ? 10.453 -15.508 -10.906 1 80.94 99 ARG B O 1
ATOM 1673 N N . LYS B 1 100 ? 8.703 -14.602 -11.898 1 83.75 100 LYS B N 1
ATOM 1674 C CA . LYS B 1 100 ? 9.32 -14.539 -13.219 1 83.75 100 LYS B CA 1
ATOM 1675 C C . LYS B 1 100 ? 9.242 -13.117 -13.789 1 83.75 100 LYS B C 1
ATOM 1677 O O . LYS B 1 100 ? 8.211 -12.461 -13.688 1 83.75 100 LYS B O 1
ATOM 1682 N N . ILE B 1 101 ? 10.406 -12.57 -14.109 1 77.94 101 ILE B N 1
ATOM 1683 C CA . ILE B 1 101 ? 10.477 -11.242 -14.719 1 77.94 101 ILE B CA 1
ATOM 1684 C C . ILE B 1 101 ? 10.562 -11.383 -16.234 1 77.94 101 ILE B C 1
ATOM 1686 O O . ILE B 1 101 ? 11.414 -12.109 -16.75 1 77.94 101 ILE B O 1
ATOM 1690 N N . LEU B 1 102 ? 9.531 -10.875 -16.812 1 72.5 102 LEU B N 1
ATOM 1691 C CA . LEU B 1 102 ? 9.578 -10.883 -18.281 1 72.5 102 LEU B CA 1
ATOM 1692 C C . LEU B 1 102 ? 10.227 -9.609 -18.812 1 72.5 102 LEU B C 1
ATOM 1694 O O . LEU B 1 102 ? 9.773 -8.508 -18.484 1 72.5 102 LEU B O 1
ATOM 1698 N N . LEU B 1 103 ? 11.523 -9.672 -19.062 1 61.62 103 LEU B N 1
ATOM 1699 C CA . LEU B 1 103 ? 12.234 -8.555 -19.688 1 61.62 103 LEU B CA 1
ATOM 1700 C C . LEU B 1 103 ? 11.68 -8.266 -21.078 1 61.62 103 LEU B C 1
ATOM 1702 O O . LEU B 1 103 ? 11.211 -9.172 -21.766 1 61.62 103 LEU B O 1
ATOM 1706 N N . PRO B 1 104 ? 11.273 -6.898 -21.156 1 59.09 104 PRO B N 1
ATOM 1707 C CA . PRO B 1 104 ? 10.859 -6.613 -22.531 1 59.09 104 PRO B CA 1
ATOM 1708 C C . PRO B 1 104 ? 11.758 -7.281 -23.578 1 59.09 104 PRO B C 1
ATOM 1710 O O . PRO B 1 104 ? 12.961 -7.418 -23.344 1 59.09 104 PRO B O 1
ATOM 1713 N N . LYS B 1 105 ? 11.234 -8.258 -24.406 1 53.44 105 LYS B N 1
ATOM 1714 C CA . LYS B 1 105 ? 12.016 -8.75 -25.547 1 53.44 105 LYS B CA 1
ATOM 1715 C C . LYS B 1 105 ? 12.82 -7.625 -26.172 1 53.44 105 LYS B C 1
ATOM 1717 O O . LYS B 1 105 ? 12.297 -6.535 -26.422 1 53.44 105 LYS B O 1
ATOM 1722 N N . PRO B 1 106 ? 14.172 -7.727 -26.047 1 52.44 106 PRO B N 1
ATOM 1723 C CA . PRO B 1 106 ? 14.875 -6.754 -26.891 1 52.44 106 PRO B CA 1
ATOM 1724 C C . PRO B 1 106 ? 14.211 -6.555 -28.25 1 52.44 106 PRO B C 1
ATOM 1726 O O . PRO B 1 106 ? 13.82 -7.527 -28.906 1 52.44 106 PRO B O 1
ATOM 1729 N N . LEU B 1 107 ? 13.617 -5.406 -28.375 1 41.53 107 LEU B N 1
ATOM 1730 C CA . LEU B 1 107 ? 13.344 -5.113 -29.766 1 41.53 107 LEU B CA 1
ATOM 1731 C C . LEU B 1 107 ? 14.602 -5.258 -30.609 1 41.53 107 LEU B C 1
ATOM 1733 O O . LEU B 1 107 ? 15.68 -4.801 -30.219 1 41.53 107 LEU B O 1
#

Organism: Necator americanus (NCBI:txid51031)

pLDDT: mean 79.65, std 16.86, range [33.28, 95.12]

Radius of gyration: 19.54 Å; Cα contacts (8 Å, |Δi|>4): 383; chains: 2; bounding box: 38×67×64 Å

Foldseek 3Di:
DPPVVVVPPPPPDPDDDDDPDDDDDDPDPVVVLVVVQVVQVVCVVVPHGDPQVQDEDEDEADPPDDDFRDYPRHTHHYDQWDDDPRWIWGQYDHRSPDIDTDPDPDD/DVPVVVVPPPPDDPDDDDDPDDDDDDPDPVVVLVVVQVVQVVCVVVPHGDPQVQDEDEDEADPPDDDFRDYPRHTHHYDQWDDDPRWIWGQYDHRSPDIDTDPDPDD

Solvent-accessible surface area (backbone atoms only — not comparable to full-atom values): 12238 Å² total; per-residue (Å²): 125,72,69,68,62,65,63,70,53,75,74,41,32,23,26,38,34,38,30,47,65,40,77,47,72,21,63,37,64,68,58,39,33,51,49,54,42,50,50,42,53,54,33,43,75,61,73,40,76,69,54,58,93,59,25,34,30,34,71,26,39,77,86,71,78,89,75,77,47,51,51,104,85,40,72,46,49,76,43,75,61,42,79,51,97,89,34,36,36,28,50,40,53,63,36,36,74,40,66,42,74,50,67,78,71,83,125,126,74,66,66,64,67,65,65,55,73,72,41,34,24,27,38,35,38,30,47,66,41,76,48,72,21,61,37,62,70,57,41,33,51,49,53,41,51,49,41,53,53,33,43,76,62,73,39,75,70,52,58,92,59,24,34,32,33,71,27,38,77,86,70,76,91,78,76,45,54,50,106,82,40,72,47,50,77,43,73,61,44,79,50,98,89,33,35,37,28,50,39,54,64,38,37,74,40,66,41,76,48,66,78,70,81,123

Secondary structure (DSSP, 8-state):
--TTTTT------SEEEEESSEEEEESSHHHHHHHHHHHHHHHHHTT----GGG-EEEE-SS--S----EETTEEPEE-S-EEETTEEEEEESTTS-EEEEE-----/--TTTTT-S----SEEEEESSEEEEESSHHHHHHHHHHHHHHHHHTT----GGG-EEEE-SS--S----EETTEEPEE-S-EEETTEEEEEESTTS-EEEEE-----

Sequence (214 aa):
MDTITKEIQKQHPRTLLFADDVMLASESRDDLQKQVQSWRDRLQQYGLRLNISKTEYMECGPRIEDGSIRVDDTELNKVNRFKYLGSKVTFTGASCGERKILLPKPLMDTITKEIQKQHPRTLLFADDVMLASESRDDLQKQVQSWRDRLQQYGLRLNISKTEYMECGPRIEDGSIRVDDTELNKVNRFKYLGSKVTFTGASCGERKILLPKPL